Protein AF-A0A090S1M9-F1 (afdb_monomer)

Solvent-accessible surface area (backbone atoms only — not comparable to full-atom values): 18150 Å² total; per-residue (Å²): 132,83,81,77,81,57,47,79,40,60,77,94,54,48,46,87,37,41,44,34,34,53,51,52,80,69,54,55,66,43,54,73,57,46,65,45,34,59,88,58,43,72,69,42,52,51,51,52,50,51,51,49,61,51,28,76,74,36,91,81,43,48,40,35,48,49,59,55,20,60,75,46,78,56,75,49,42,72,67,56,51,52,53,39,48,54,54,40,40,76,72,49,50,36,47,83,41,57,45,35,37,72,60,73,65,34,82,89,33,36,38,34,36,72,46,58,62,73,58,50,42,70,74,61,35,79,82,39,45,67,46,71,69,53,56,49,49,51,54,48,51,51,51,51,49,52,49,49,51,53,50,51,54,48,52,31,54,76,68,52,68,74,58,71,80,80,79,74,60,74,90,53,45,70,83,74,52,81,88,46,37,77,62,46,54,62,61,44,38,39,59,73,97,54,85,44,37,67,46,76,33,83,35,69,58,97,86,38,51,28,38,34,38,26,34,24,96,60,39,31,39,27,60,74,33,49,65,56,52,55,43,52,53,51,52,46,52,53,52,50,63,73,43,44,67,59,32,60,76,69,72,46,76,85,69,100,71,78,94,80,58,70,68,56,50,30,54,75,69,72,45,71,93,42,71,71,51,52,50,55,49,49,57,38,49,52,17,47,53,42,24,31,45,31,48,36,42,75,68,50,80,44,71,46,101,90,39,74,82,39,68,57,75,40,61,28,78,93

Organism: NCBI:txid990268

Sequence (318 aa):
MSSEEKIQIRSPRDHKGGHLFEVTETSVDWIEQYQHFKGVTKSILELLNLISLRGFSSKDGYVSTTELIDATDGKLTRAAIQQRLRAAVNIGLFSQHGVKFEEGLAGKTMLHRFVNPNQLVSVLGATSLVTESVKQSEKQKKSKALAQTQVNKRLLNEHGLYTPPAMRDEADQFVVSPTNWAGIIDQALAPPRTRKSYQKSMVSISGTKAVIETRSSKNIMTVDDLMTLFALFTLTVQYHDHHHEEYHLDAKQVPNKTPLYITDILSLRGKKDSGPARDSIRDSIDRIEFTDFQLHELTGRWLSENMPEASKVIVSDF

InterPro domains:
  IPR021781 Replication initiator protein RctB, central region [PF11826] (155-312)
  IPR040567 RctB, helix turn helix domain [PF18622] (13-119)

Foldseek 3Di:
DDDQDAAEDEPPDDCVLAAKEQDDPVLVVVLVVCVFFPQCDPLLSVLSVLQHVVQVVDPPRMHGLVNSCVSVVNPQPSVNSVVSVVSCVVLVQWDWGHHDYPDDGSPPYIYTYGDRVVVSCVVVPPVRGDDVVNVVVVVVVVVVVVVVVVVVVVVCVVVVVVDDPDFDPPVQADDDDPVCCCQPVQQQADEPPDFDQWDWDWGADPNFIKIKIKGFPGGAHHPVLVLLVVLVVVQQVVQCVVCVVVCVVVVHDRDPDHDDDLVSSCVSVVHDDDPVSSVVSVVSVNNLQGMKMKMWGPPDQDDDVPDRDDIDIHIDGD

Secondary structure (DSSP, 8-state):
-----PEEEPTT--GGG-SEEE--HHHHHHHHHHTTBTT--HHHHHHHHHHHHHHTT-SSSEEEHHHHHHTTTTSS-HHHHHHHHHHHHHHTSEEEEEEEESSS--TT-EEEEEPPHHHHHHHH-GGGB--HHHHHHHHHHHHHHHHHHHHHHHHHHHTTTTSPPPPPPGGGS----GGGHHHHHHHHSBPTT---SEEEEEEEETTEEEEEEEEESS---BGGGHHHHHHHHHHHHHHHHHTHHHHHHTTPPPPS-----HHHHHHHTT----HHHHHHHHHHHHHHHTEEEEEEESS--EEETTEEEEPPEEEEE-

Nearest PDB structures (foldseek):
  5tbf-assembly1_A  TM=9.895E-01  e=1.985E-19  Vibrio cholerae
  5tbf-assembly1_B  TM=9.758E-01  e=8.081E-20  Vibrio cholerae
  5ubd-assembly2_B  TM=9.984E-01  e=3.319E-18  Vibrio cholerae
  5ube-assembly2_B  TM=9.958E-01  e=2.870E-17  Vibrio cholerae
  5ubf-assembly1_B  TM=9.656E-01  e=2.258E-17  Vibrio cholerae

Radius of gyration: 29.0 Å; Cα contacts (8 Å, |Δi|>4): 424; chains: 1; bounding box: 80×48×68 Å

pLDDT: mean 80.51, std 15.78, range [35.72, 96.44]

Mean predicted aligned error: 18.14 Å

Structure (mmCIF, N/CA/C/O backbone):
data_AF-A0A090S1M9-F1
#
_entry.id   AF-A0A090S1M9-F1
#
loop_
_atom_site.group_PDB
_atom_site.id
_atom_site.type_symbol
_atom_site.label_atom_id
_atom_site.label_alt_id
_atom_site.label_comp_id
_atom_site.label_asym_id
_atom_site.label_entity_id
_atom_site.label_seq_id
_atom_site.pdbx_PDB_ins_code
_atom_site.Cartn_x
_atom_site.Cartn_y
_atom_site.Cartn_z
_atom_site.occupancy
_atom_site.B_iso_or_equiv
_atom_site.auth_seq_id
_atom_site.auth_comp_id
_atom_site.auth_asym_id
_atom_site.auth_atom_id
_atom_site.pdbx_PDB_model_num
ATOM 1 N N . MET A 1 1 ? -26.106 23.871 19.680 1.00 35.72 1 MET A N 1
ATOM 2 C CA . MET A 1 1 ? -25.373 22.590 19.612 1.00 35.72 1 MET A CA 1
ATOM 3 C C . MET A 1 1 ? -25.324 22.048 21.028 1.00 35.72 1 MET A C 1
ATOM 5 O O . MET A 1 1 ? -24.731 22.710 21.869 1.00 35.72 1 MET A O 1
ATOM 9 N N . SER A 1 2 ? -26.066 20.980 21.332 1.00 37.03 2 SER A N 1
ATOM 10 C CA . SER A 1 2 ? -26.155 20.445 22.696 1.00 37.03 2 SER A CA 1
ATOM 11 C C . SER A 1 2 ? -24.790 19.933 23.138 1.00 37.03 2 SER A C 1
ATOM 13 O O . SER A 1 2 ? -24.146 19.178 22.414 1.00 37.03 2 SER A O 1
ATOM 15 N N . SER A 1 3 ? -24.343 20.365 24.311 1.00 46.00 3 SER A N 1
ATOM 16 C CA . SER A 1 3 ? -23.169 19.834 24.990 1.00 46.00 3 SER A CA 1
ATOM 17 C C . SER A 1 3 ? -23.395 18.352 25.292 1.00 46.00 3 SER A C 1
ATOM 19 O O . SER A 1 3 ? -24.069 18.031 26.268 1.00 46.00 3 SER A O 1
ATOM 21 N N . GLU A 1 4 ? -22.884 17.451 24.451 1.00 62.03 4 GLU A N 1
ATOM 22 C CA . GLU A 1 4 ? -22.821 16.030 24.798 1.00 62.03 4 GLU A CA 1
ATOM 23 C C . GLU A 1 4 ? -22.017 15.893 26.094 1.00 62.03 4 GLU A C 1
ATOM 25 O O . GLU A 1 4 ? -20.848 16.283 26.184 1.00 62.03 4 GLU A O 1
ATOM 30 N N . GLU A 1 5 ? -22.696 15.426 27.135 1.00 78.75 5 GLU A N 1
ATOM 31 C CA . GLU A 1 5 ? -22.161 15.320 28.481 1.00 78.75 5 GLU A CA 1
ATOM 32 C C . GLU A 1 5 ? -21.015 14.296 28.485 1.00 78.75 5 GLU A C 1
ATOM 34 O O . GLU A 1 5 ? -21.208 13.115 28.196 1.00 78.75 5 GLU A O 1
ATOM 39 N N . LYS A 1 6 ? -19.783 14.751 28.748 1.00 86.75 6 LYS A N 1
ATOM 40 C CA . LYS A 1 6 ? -18.610 13.866 28.754 1.00 86.75 6 LYS A CA 1
ATOM 41 C C . LYS A 1 6 ? -18.629 12.962 29.982 1.00 86.75 6 LYS A C 1
ATOM 43 O O . LYS A 1 6 ? -18.727 13.451 31.110 1.00 86.75 6 LYS A O 1
ATOM 48 N N . ILE A 1 7 ? -18.420 11.668 29.760 1.00 90.31 7 ILE A N 1
ATOM 49 C CA . ILE A 1 7 ? -18.397 10.649 30.815 1.00 90.31 7 ILE A CA 1
ATOM 50 C C . ILE A 1 7 ? -17.131 10.815 31.659 1.00 90.31 7 ILE A C 1
ATOM 52 O O . ILE A 1 7 ? -16.029 10.916 31.116 1.00 90.31 7 ILE A O 1
ATOM 56 N N . GLN A 1 8 ? -17.280 10.848 32.984 1.00 91.25 8 GLN A N 1
ATOM 57 C CA . GLN A 1 8 ? -16.148 10.939 33.904 1.00 91.25 8 GLN A CA 1
ATOM 58 C C . GLN A 1 8 ? -15.537 9.561 34.169 1.00 91.25 8 GLN A C 1
ATOM 60 O O . GLN A 1 8 ? -16.214 8.671 34.677 1.00 91.25 8 GLN A O 1
ATOM 65 N N . ILE A 1 9 ? -14.249 9.407 33.864 1.00 92.56 9 ILE A N 1
ATOM 66 C CA . ILE A 1 9 ? -13.458 8.205 34.142 1.00 92.56 9 ILE A CA 1
ATOM 67 C C . ILE A 1 9 ? -12.612 8.452 35.393 1.00 92.56 9 ILE A C 1
ATOM 69 O O . ILE A 1 9 ? -11.887 9.447 35.464 1.00 92.56 9 ILE A O 1
ATOM 73 N N . ARG A 1 10 ? -12.731 7.556 36.377 1.00 91.19 10 ARG A N 1
ATOM 74 C CA . ARG A 1 10 ? -12.046 7.658 37.673 1.00 91.19 10 ARG A CA 1
ATOM 75 C C . ARG A 1 10 ? -10.585 7.207 37.599 1.00 91.19 10 ARG A C 1
ATOM 77 O O . ARG A 1 10 ? -10.213 6.410 36.733 1.00 91.19 10 ARG A O 1
ATOM 84 N N . SER A 1 11 ? -9.780 7.693 38.539 1.00 85.88 11 SER A N 1
ATOM 85 C CA . SER A 1 11 ? -8.418 7.201 38.791 1.00 85.88 11 SER A CA 1
ATOM 86 C C . SER A 1 11 ? -8.426 5.680 39.077 1.00 85.88 11 SER A C 1
ATOM 88 O O . SER A 1 11 ? -9.392 5.196 39.678 1.00 85.88 11 SER A O 1
ATOM 90 N N . PRO A 1 12 ? -7.421 4.884 38.640 1.00 89.69 12 PRO A N 1
ATOM 91 C CA . PRO A 1 12 ? -6.094 5.262 38.127 1.00 89.69 12 PRO A CA 1
ATOM 92 C C . PRO A 1 12 ? -5.996 5.421 36.600 1.00 89.69 12 PRO A C 1
ATOM 94 O O . PRO A 1 12 ? -4.891 5.445 36.060 1.00 89.69 12 PRO A O 1
ATOM 97 N N . ARG A 1 13 ? -7.116 5.480 35.867 1.00 90.94 13 ARG A N 1
ATOM 98 C CA . ARG A 1 13 ? -7.068 5.582 34.402 1.00 90.94 13 ARG A CA 1
ATOM 99 C C . ARG A 1 13 ? -6.697 6.985 33.944 1.00 90.94 13 ARG A C 1
ATOM 101 O O . ARG A 1 13 ? -7.213 7.974 34.456 1.00 90.94 13 ARG A O 1
ATOM 108 N N . ASP A 1 14 ? -5.873 7.047 32.904 1.00 90.44 14 ASP A N 1
ATOM 109 C CA . ASP A 1 14 ? -5.471 8.284 32.248 1.00 90.44 14 ASP A CA 1
ATOM 110 C C . ASP A 1 14 ? -5.558 8.173 30.714 1.00 90.44 14 ASP A C 1
ATOM 112 O O . ASP A 1 14 ? -5.810 7.112 30.133 1.00 90.44 14 ASP A O 1
ATOM 116 N N . HIS A 1 15 ? -5.318 9.291 30.028 1.00 89.12 15 HIS A N 1
ATOM 117 C CA . HIS A 1 15 ? -5.314 9.338 28.565 1.00 89.12 15 HIS A CA 1
ATOM 118 C C . HIS A 1 15 ? -4.164 8.546 27.922 1.00 89.12 15 HIS A C 1
ATOM 120 O O . HIS A 1 15 ? -4.230 8.251 26.725 1.00 89.12 15 HIS A O 1
ATOM 126 N N . LYS A 1 16 ? -3.104 8.197 28.666 1.00 89.69 16 LYS A N 1
ATOM 127 C CA . LYS A 1 16 ? -1.980 7.409 28.135 1.00 89.69 16 LYS A CA 1
ATOM 128 C C . LYS A 1 16 ? -2.392 5.956 27.897 1.00 89.69 16 LYS A C 1
ATOM 130 O O . LYS A 1 16 ? -1.854 5.311 26.993 1.00 89.69 16 LYS A O 1
ATOM 135 N N . GLY A 1 17 ? -3.411 5.471 28.611 1.00 88.81 17 GLY A N 1
ATOM 136 C CA . GLY A 1 17 ? -4.089 4.200 28.328 1.00 88.81 17 GLY A CA 1
ATOM 137 C C . GLY A 1 17 ? -4.690 4.106 26.913 1.00 88.81 17 GLY A C 1
ATOM 138 O O . GLY A 1 17 ? -4.858 3.012 26.366 1.00 88.81 17 GLY A O 1
ATOM 139 N N . GLY A 1 18 ? -4.949 5.242 26.257 1.00 92.62 18 GLY A N 1
ATOM 140 C CA . GLY A 1 18 ? -5.624 5.305 24.961 1.00 92.62 18 GLY A CA 1
ATOM 141 C C . GLY A 1 18 ? -7.130 5.060 25.073 1.00 92.62 18 GLY A C 1
ATOM 142 O O . GLY A 1 18 ? -7.718 5.281 26.124 1.00 92.62 18 GLY A O 1
ATOM 143 N N . HIS A 1 19 ? -7.761 4.612 23.981 1.00 95.69 19 HIS A N 1
ATOM 144 C CA . HIS A 1 19 ? -9.204 4.344 23.951 1.00 95.69 19 HIS A CA 1
ATOM 145 C C . HIS A 1 19 ? -9.615 3.312 25.002 1.00 95.69 19 HIS A C 1
ATOM 147 O O . HIS A 1 19 ? -8.862 2.368 25.267 1.00 95.69 19 HIS A O 1
ATOM 153 N N . LEU A 1 20 ? -10.811 3.511 25.556 1.00 95.94 20 LEU A N 1
ATOM 154 C CA . LEU A 1 20 ? -11.419 2.662 26.574 1.00 95.94 20 LEU A CA 1
ATOM 155 C C . LEU A 1 20 ? -12.578 1.869 25.974 1.00 95.94 20 LEU A C 1
ATOM 157 O O . LEU A 1 20 ? -13.325 2.386 25.144 1.00 95.94 20 LEU A O 1
ATOM 161 N N . PHE A 1 21 ? -12.748 0.643 26.442 1.00 96.00 21 PHE A N 1
ATOM 162 C CA . PHE A 1 21 ? -13.833 -0.260 26.089 1.00 96.00 21 PHE A CA 1
ATOM 163 C C . PHE A 1 21 ? -14.607 -0.603 27.352 1.00 96.00 21 PHE A C 1
ATOM 165 O O . PHE A 1 21 ? -14.003 -1.049 28.324 1.00 96.00 21 PHE A O 1
ATOM 172 N N . GLU A 1 22 ? -15.915 -0.376 27.348 1.00 93.75 22 GLU A N 1
ATOM 173 C CA . GLU A 1 22 ? -16.794 -0.814 28.432 1.00 93.75 22 GLU A CA 1
ATOM 174 C C . GLU A 1 22 ? -17.168 -2.275 28.204 1.00 93.75 22 GLU A C 1
ATOM 176 O O . GLU A 1 22 ? -17.688 -2.623 27.140 1.00 93.75 22 GLU A O 1
ATOM 181 N N . VAL A 1 23 ? -16.879 -3.124 29.188 1.00 87.56 23 VAL A N 1
ATOM 182 C CA . VAL A 1 23 ? -17.158 -4.558 29.117 1.00 87.56 23 VAL A CA 1
ATOM 183 C C . VAL A 1 23 ? -18.258 -4.890 30.115 1.00 87.56 23 VAL A C 1
ATOM 185 O O . VAL A 1 23 ? -18.120 -4.669 31.315 1.00 87.56 23 VAL A O 1
ATOM 188 N N . THR A 1 24 ? -19.348 -5.453 29.604 1.00 82.25 24 THR A N 1
ATOM 189 C CA . THR A 1 24 ? -20.412 -6.065 30.404 1.00 82.25 24 THR A CA 1
ATOM 190 C C . THR A 1 24 ? -20.427 -7.566 30.151 1.00 82.25 24 THR A C 1
ATOM 192 O O . THR A 1 24 ? -20.020 -8.010 29.078 1.00 82.25 24 THR A O 1
ATOM 195 N N . GLU A 1 25 ? -20.950 -8.358 31.088 1.00 77.44 25 GLU A N 1
ATOM 196 C CA . GLU A 1 25 ? -21.111 -9.810 30.889 1.00 77.44 25 GLU A CA 1
ATOM 197 C C . GLU A 1 25 ? -21.916 -10.121 29.616 1.00 77.44 25 GLU A C 1
ATOM 199 O O . GLU A 1 25 ? -21.527 -10.963 28.812 1.00 77.44 25 GLU A O 1
ATOM 204 N N . THR A 1 26 ? -22.958 -9.331 29.348 1.00 80.12 26 THR A N 1
ATOM 205 C CA . THR A 1 26 ? -23.788 -9.437 28.137 1.00 80.12 26 THR A CA 1
ATOM 206 C C . THR A 1 26 ? -23.046 -9.143 26.834 1.00 80.12 26 THR A C 1
ATOM 208 O O . THR A 1 26 ? -23.472 -9.593 25.773 1.00 80.12 26 THR A O 1
ATOM 211 N N . SER A 1 27 ? -21.942 -8.391 26.886 1.00 78.25 27 SER A N 1
ATOM 212 C CA . SER A 1 27 ? -21.154 -8.072 25.694 1.00 78.25 27 SER A CA 1
ATOM 213 C C . SER A 1 27 ? -20.469 -9.314 25.122 1.00 78.25 27 SER A C 1
ATOM 215 O O . SER A 1 27 ? -20.209 -9.356 23.923 1.00 78.25 27 SER A O 1
ATOM 217 N N . VAL A 1 28 ? -20.200 -10.330 25.952 1.00 78.88 28 VAL A N 1
ATOM 218 C CA . VAL A 1 28 ? -19.561 -11.584 25.527 1.00 78.88 28 VAL A CA 1
ATOM 219 C C . VAL A 1 28 ? -20.492 -12.371 24.605 1.00 78.88 28 VAL A C 1
ATOM 221 O O . VAL A 1 28 ? -20.090 -12.731 23.499 1.00 78.88 28 VAL A O 1
ATOM 224 N N . ASP A 1 29 ? -21.759 -12.520 24.996 1.00 84.56 29 ASP A N 1
ATOM 225 C CA . ASP A 1 29 ? -22.780 -13.230 24.210 1.00 84.56 29 ASP A CA 1
ATOM 226 C C . ASP A 1 29 ? -23.060 -12.547 22.863 1.00 84.56 29 ASP A C 1
ATOM 228 O O . ASP A 1 29 ? -23.418 -13.184 21.868 1.00 84.56 29 ASP A O 1
ATOM 232 N N . TRP A 1 30 ? -22.893 -11.223 22.798 1.00 90.56 30 TRP A N 1
ATOM 233 C CA . TRP A 1 30 ? -23.108 -10.463 21.569 1.00 90.56 30 TRP A CA 1
ATOM 234 C C . TRP A 1 30 ? -22.024 -10.702 20.520 1.00 90.56 30 TRP A C 1
ATOM 236 O O . TRP A 1 30 ? -22.308 -10.564 19.329 1.00 90.56 30 TRP A O 1
ATOM 246 N N . ILE A 1 31 ? -20.809 -11.100 20.913 1.00 89.25 31 ILE A N 1
ATOM 247 C CA . ILE A 1 31 ? -19.713 -11.340 19.960 1.00 89.25 31 ILE A CA 1
ATOM 248 C C . ILE A 1 31 ? -20.046 -12.492 19.017 1.00 89.25 31 ILE A C 1
ATOM 250 O O . ILE A 1 31 ? -19.831 -12.373 17.807 1.00 89.25 31 ILE A O 1
ATOM 254 N N . GLU A 1 32 ? -20.637 -13.566 19.543 1.00 86.62 32 GLU A N 1
ATOM 255 C CA . GLU A 1 32 ? -21.103 -14.684 18.722 1.00 86.62 32 GLU A CA 1
ATOM 256 C C . GLU A 1 32 ? -22.204 -14.257 17.751 1.00 86.62 32 GLU A C 1
ATOM 258 O O . GLU A 1 32 ? -22.275 -14.756 16.633 1.00 86.62 32 GLU A O 1
ATOM 263 N N . GLN A 1 33 ? -23.040 -13.290 18.127 1.00 88.50 33 GLN A N 1
ATOM 264 C CA . GLN A 1 33 ? -24.075 -12.769 17.237 1.00 88.50 33 GLN A CA 1
ATOM 265 C C . GLN A 1 33 ? -23.485 -11.838 16.171 1.00 88.50 33 GLN A C 1
ATOM 267 O O . GLN A 1 33 ? -23.947 -11.834 15.026 1.00 88.50 33 GLN A O 1
ATOM 272 N N . TYR A 1 34 ? -22.427 -11.085 16.498 1.00 90.81 34 TYR A N 1
ATOM 273 C CA . TYR A 1 34 ? -21.848 -10.127 15.563 1.00 90.81 34 TYR A CA 1
ATOM 274 C C . TYR A 1 34 ? -21.260 -10.767 14.305 1.00 90.81 34 TYR A C 1
ATOM 276 O O . TYR A 1 34 ? -21.263 -10.142 13.245 1.00 90.81 34 TYR A O 1
ATOM 284 N N . GLN A 1 35 ? -20.804 -12.020 14.381 1.00 88.12 35 GLN A N 1
ATOM 285 C CA . GLN A 1 35 ? -20.259 -12.743 13.225 1.00 88.12 35 GLN A CA 1
ATOM 286 C C . GLN A 1 35 ? -21.262 -12.882 12.063 1.00 88.12 35 GLN A C 1
ATOM 288 O O . GLN A 1 35 ? -20.871 -13.172 10.931 1.00 88.12 35 GLN A O 1
ATOM 293 N N . HIS A 1 36 ? -22.556 -12.686 12.332 1.00 87.00 36 HIS A N 1
ATOM 294 C CA . HIS A 1 36 ? -23.614 -12.747 11.332 1.00 87.00 36 HIS A CA 1
ATOM 295 C C . HIS A 1 36 ? -23.829 -11.429 10.583 1.00 87.00 36 HIS A C 1
ATOM 297 O O . HIS A 1 36 ? -24.562 -11.435 9.595 1.00 87.00 36 HIS A O 1
ATOM 303 N N . PHE A 1 37 ? -23.202 -10.317 10.979 1.00 85.69 37 PHE A N 1
ATOM 304 C CA . PHE A 1 37 ? -23.305 -9.053 10.243 1.00 85.69 37 PHE A CA 1
ATOM 305 C C . PHE A 1 37 ? -22.254 -8.939 9.139 1.00 85.69 37 PHE A C 1
ATOM 307 O O . PHE A 1 37 ? -21.102 -9.362 9.263 1.00 85.69 37 PHE A O 1
ATOM 314 N N . LYS A 1 38 ? -22.654 -8.325 8.026 1.00 83.56 38 LYS A N 1
ATOM 315 C CA . LYS A 1 38 ? -21.773 -8.023 6.898 1.00 83.56 38 LYS A CA 1
ATOM 316 C C . LYS A 1 38 ? -20.636 -7.105 7.337 1.00 83.56 38 LYS A C 1
ATOM 318 O O . LYS A 1 38 ? -20.842 -6.133 8.055 1.00 83.56 38 LYS A O 1
ATOM 323 N N . GLY A 1 39 ? -19.436 -7.393 6.841 1.00 84.25 39 GLY A N 1
ATOM 324 C CA . GLY A 1 39 ? -18.236 -6.605 7.131 1.00 84.25 39 GLY A CA 1
ATOM 325 C C . GLY A 1 39 ? -17.508 -7.007 8.414 1.00 84.25 39 GLY A C 1
ATOM 326 O O . GLY A 1 39 ? -16.373 -6.577 8.603 1.00 84.25 39 GLY A O 1
ATOM 327 N N . VAL A 1 40 ? -18.091 -7.867 9.258 1.00 90.75 40 VAL A N 1
ATOM 328 C CA . VAL A 1 40 ? -17.406 -8.398 10.443 1.00 90.75 40 VAL A CA 1
ATOM 329 C C . VAL A 1 40 ? -16.383 -9.448 10.010 1.00 90.75 40 VAL A C 1
ATOM 331 O O . VAL A 1 40 ? -16.717 -10.564 9.617 1.00 90.75 40 VAL A O 1
ATOM 334 N N . THR A 1 41 ? -15.108 -9.067 10.033 1.00 91.62 41 THR A N 1
ATOM 335 C CA . THR A 1 41 ? -13.983 -9.928 9.650 1.00 91.62 41 THR A CA 1
ATOM 336 C C . THR A 1 41 ? -13.428 -10.700 10.849 1.00 91.62 41 THR A C 1
ATOM 338 O O . THR A 1 41 ? -13.635 -10.327 12.004 1.00 91.62 41 THR A O 1
ATOM 341 N N . LYS A 1 42 ? -12.620 -11.738 10.582 1.00 91.56 42 LYS A N 1
ATOM 342 C CA . LYS A 1 42 ? -11.882 -12.472 11.628 1.00 91.56 42 LYS A CA 1
ATOM 343 C C . LYS A 1 42 ? -11.023 -11.553 12.505 1.00 91.56 42 LYS A C 1
ATOM 345 O O . LYS A 1 42 ? -11.013 -11.709 13.716 1.00 91.56 42 LYS A O 1
ATOM 350 N N . SER A 1 43 ? -10.365 -10.556 11.910 1.00 92.88 43 SER A N 1
ATOM 351 C CA . SER A 1 43 ? -9.525 -9.608 12.651 1.00 92.88 43 SER A CA 1
ATOM 352 C C . SER A 1 43 ? -10.321 -8.689 13.584 1.00 92.88 43 SER A C 1
ATOM 354 O O . SER A 1 43 ? -9.796 -8.279 14.621 1.00 92.88 43 SER A O 1
ATOM 356 N N . ILE A 1 44 ? -11.576 -8.371 13.242 1.00 94.12 44 ILE A N 1
ATOM 357 C CA . ILE A 1 44 ? -12.491 -7.654 14.137 1.00 94.12 44 ILE A CA 1
ATOM 358 C C . ILE A 1 44 ? -12.896 -8.577 15.286 1.00 94.12 44 ILE A C 1
ATOM 360 O O . ILE A 1 44 ? -12.757 -8.176 16.435 1.00 94.12 44 ILE A O 1
ATOM 364 N N . LEU A 1 45 ? -13.305 -9.817 14.999 1.00 93.50 45 LEU A N 1
ATOM 365 C CA . LEU A 1 45 ? -13.674 -10.798 16.030 1.00 93.50 45 LEU A CA 1
ATOM 366 C C . LEU A 1 45 ? -12.531 -11.067 17.018 1.00 93.50 45 LEU A C 1
ATOM 368 O O . LEU A 1 45 ? -12.769 -11.108 18.218 1.00 93.50 45 LEU A O 1
ATOM 372 N N . GLU A 1 46 ? -11.288 -11.167 16.542 1.00 93.88 46 GLU A N 1
ATOM 373 C CA . GLU A 1 46 ? -10.101 -11.256 17.404 1.00 93.88 46 GLU A CA 1
ATOM 374 C C . GLU A 1 46 ? -9.995 -10.076 18.378 1.00 93.88 46 GLU A C 1
ATOM 376 O O . GLU A 1 46 ? -9.719 -10.285 19.555 1.00 93.88 46 GLU A O 1
ATOM 381 N N . LEU A 1 47 ? -10.231 -8.841 17.909 1.00 95.25 47 LEU A N 1
ATOM 382 C CA . LEU A 1 47 ? -10.215 -7.660 18.777 1.00 95.25 47 LEU A CA 1
ATOM 383 C C . LEU A 1 47 ? -11.330 -7.737 19.828 1.00 95.25 47 LEU A C 1
ATOM 385 O O . LEU A 1 47 ? -11.070 -7.459 20.995 1.00 95.25 47 LEU A O 1
ATOM 389 N N . LEU A 1 48 ? -12.549 -8.116 19.433 1.00 94.56 48 LEU A N 1
ATOM 390 C CA . LEU A 1 48 ? -13.678 -8.216 20.364 1.00 94.56 48 LEU A CA 1
ATOM 391 C C . LEU A 1 48 ? -13.434 -9.295 21.426 1.00 94.56 48 LEU A C 1
ATOM 393 O O . LEU A 1 48 ? -13.625 -9.040 22.611 1.00 94.56 48 LEU A O 1
ATOM 397 N N . ASN A 1 49 ? -12.941 -10.464 21.013 1.00 93.19 49 ASN A N 1
ATOM 398 C CA . ASN A 1 49 ? -12.584 -11.551 21.922 1.00 93.19 49 ASN A CA 1
ATOM 399 C C . ASN A 1 49 ? -11.475 -11.139 22.890 1.00 93.19 49 ASN A C 1
ATOM 401 O O . ASN A 1 49 ? -11.550 -11.465 24.070 1.00 93.19 49 ASN A O 1
ATOM 405 N N . LEU A 1 50 ? -10.471 -10.394 22.419 1.00 94.25 50 LEU A N 1
ATOM 406 C CA . LEU A 1 50 ? -9.398 -9.887 23.271 1.00 94.25 50 LEU A CA 1
ATOM 407 C C . LEU A 1 50 ? -9.923 -8.882 24.308 1.00 94.25 50 LEU A C 1
ATOM 409 O O . LEU A 1 50 ? -9.534 -8.951 25.473 1.00 94.25 50 LEU A O 1
ATOM 413 N N . ILE A 1 51 ? -10.833 -7.987 23.904 1.00 94.44 51 ILE A N 1
ATOM 414 C CA . ILE A 1 51 ? -11.510 -7.048 24.812 1.00 94.44 51 ILE A CA 1
ATOM 415 C C . ILE A 1 51 ? -12.300 -7.811 25.877 1.00 94.44 51 ILE A C 1
ATOM 417 O O . ILE A 1 51 ? -12.134 -7.522 27.059 1.00 94.44 51 ILE A O 1
ATOM 421 N N . SER A 1 52 ? -13.101 -8.804 25.489 1.00 91.56 52 SER A N 1
ATOM 422 C CA . SER A 1 52 ? -13.889 -9.605 26.433 1.00 91.56 52 SER A CA 1
ATOM 423 C C . SER A 1 52 ? -13.018 -10.430 27.373 1.00 91.56 52 SER A C 1
ATOM 425 O O . SER A 1 52 ? -13.227 -10.399 28.584 1.00 91.56 52 SER A O 1
ATOM 427 N N . LEU A 1 53 ? -11.992 -11.104 26.844 1.00 91.38 53 LEU A N 1
ATOM 428 C CA . LEU A 1 53 ? -11.055 -11.891 27.642 1.00 91.38 53 LEU A CA 1
ATOM 429 C C . LEU A 1 53 ? -10.357 -11.018 28.688 1.00 91.38 53 LEU A C 1
ATOM 431 O O . LEU A 1 53 ? -10.283 -11.385 29.860 1.00 91.38 53 LEU A O 1
ATOM 435 N N . ARG A 1 54 ? -9.879 -9.836 28.280 1.00 92.38 54 ARG A N 1
ATOM 436 C CA . ARG A 1 54 ? -9.251 -8.891 29.206 1.00 92.38 54 ARG A CA 1
ATOM 437 C C . ARG A 1 54 ? -10.266 -8.282 30.174 1.00 92.38 54 ARG A C 1
ATOM 439 O O . ARG A 1 54 ? -9.924 -8.041 31.332 1.00 92.38 54 ARG A O 1
ATOM 446 N N . GLY A 1 55 ? -11.505 -8.100 29.730 1.00 90.44 55 GLY A N 1
ATOM 447 C CA . GLY A 1 55 ? -12.625 -7.599 30.516 1.00 90.44 55 GLY A CA 1
ATOM 448 C C . GLY A 1 55 ? -12.925 -8.433 31.759 1.00 90.44 55 GLY A C 1
ATOM 449 O O . GLY A 1 55 ? -13.155 -7.852 32.813 1.00 90.44 55 GLY A O 1
ATOM 450 N N . PHE A 1 56 ? -12.793 -9.764 31.693 1.00 87.31 56 PHE A N 1
ATOM 451 C CA . PHE A 1 56 ? -12.938 -10.636 32.872 1.00 87.31 56 PHE A CA 1
ATOM 452 C C . PHE A 1 56 ? -11.930 -10.340 33.991 1.00 87.31 56 PHE A C 1
ATOM 454 O O . PHE A 1 56 ? -12.196 -10.617 35.156 1.00 87.31 56 PHE A O 1
ATOM 461 N N . SER A 1 57 ? -10.769 -9.776 33.648 1.00 87.62 57 SER A N 1
ATOM 462 C CA . SER A 1 57 ? -9.746 -9.364 34.618 1.00 87.62 57 SER A CA 1
ATOM 463 C C . SER A 1 57 ? -9.841 -7.888 35.025 1.00 87.62 57 SER A C 1
ATOM 465 O O . SER A 1 57 ? -9.034 -7.421 35.833 1.00 87.62 57 SER A O 1
ATOM 467 N N . SER A 1 58 ? -10.798 -7.143 34.464 1.00 90.56 58 SER A N 1
ATOM 468 C CA . SER A 1 58 ? -10.991 -5.727 34.767 1.00 90.56 58 SER A CA 1
ATOM 469 C C . SER A 1 58 ? -11.633 -5.539 36.140 1.00 90.56 58 SER A C 1
ATOM 471 O O . SER A 1 58 ? -12.567 -6.244 36.512 1.00 90.56 58 SER A O 1
ATOM 473 N N . LYS A 1 59 ? -11.143 -4.555 36.900 1.00 88.12 59 LYS A N 1
ATOM 474 C CA . LYS A 1 59 ? -11.665 -4.221 38.236 1.00 88.12 59 LYS A CA 1
ATOM 475 C C . LYS A 1 59 ? -12.714 -3.112 38.219 1.00 88.12 59 LYS A C 1
ATOM 477 O O . LYS A 1 59 ? -13.414 -2.924 39.205 1.00 88.12 59 LYS A O 1
ATOM 482 N N . ASP A 1 60 ? -12.787 -2.355 37.131 1.00 89.56 60 ASP A N 1
ATOM 483 C CA . ASP A 1 60 ? -13.602 -1.144 37.008 1.00 89.56 60 ASP A CA 1
ATOM 484 C C . ASP A 1 60 ? -14.543 -1.177 35.794 1.00 89.56 60 ASP A C 1
ATOM 486 O O . ASP A 1 60 ? -15.158 -0.165 35.462 1.00 89.56 60 ASP A O 1
ATOM 490 N N . GLY A 1 61 ? -14.659 -2.336 35.137 1.00 89.75 61 GLY A N 1
ATOM 491 C CA . GLY A 1 61 ? -15.532 -2.544 33.981 1.00 89.75 61 GLY A CA 1
ATOM 492 C C . GLY A 1 61 ? -14.986 -1.981 32.667 1.00 89.75 61 GLY A C 1
ATOM 493 O O . GLY A 1 61 ? -15.671 -2.048 31.646 1.00 89.75 61 GLY A O 1
ATOM 494 N N . TYR A 1 62 ? -13.758 -1.452 32.660 1.00 94.00 62 TYR A N 1
ATOM 495 C CA . TYR A 1 62 ? -13.126 -0.919 31.458 1.00 94.00 62 TYR A CA 1
ATOM 496 C C . TYR A 1 62 ? -11.897 -1.724 31.036 1.00 94.00 62 TYR A C 1
ATOM 498 O O . TYR A 1 62 ? -11.200 -2.331 31.848 1.00 94.00 62 TYR A O 1
ATOM 506 N N . VAL A 1 63 ? -11.590 -1.681 29.746 1.00 95.62 63 VAL A N 1
ATOM 507 C CA . VAL A 1 63 ? -10.332 -2.174 29.180 1.00 95.62 63 VAL A CA 1
ATOM 508 C C . VAL A 1 63 ? -9.734 -1.072 28.321 1.00 95.62 63 VAL A C 1
ATOM 510 O O . VAL A 1 63 ? -10.424 -0.473 27.501 1.00 95.62 63 VAL A O 1
ATOM 513 N N . SER A 1 64 ? -8.455 -0.771 28.506 1.00 95.38 64 SER A N 1
ATOM 514 C CA . SER A 1 64 ? -7.742 0.235 27.720 1.00 95.38 64 SER A CA 1
ATOM 515 C C . SER A 1 64 ? -6.987 -0.379 26.545 1.00 95.38 64 SER A C 1
ATOM 517 O O . SER A 1 64 ? -6.644 -1.559 26.536 1.00 95.38 64 SER A O 1
ATOM 519 N N . THR A 1 65 ? -6.673 0.446 25.547 1.00 95.31 65 THR A N 1
ATOM 520 C CA . THR A 1 65 ? -5.863 0.020 24.397 1.00 95.31 65 THR A CA 1
ATOM 521 C C . THR A 1 65 ? -4.494 -0.500 24.833 1.00 95.31 65 THR A C 1
ATOM 523 O O . THR A 1 65 ? -4.010 -1.464 24.255 1.00 95.31 65 THR A O 1
ATOM 526 N N . THR A 1 66 ? -3.872 0.118 25.841 1.00 95.00 66 THR A N 1
ATOM 527 C CA . THR A 1 66 ? -2.583 -0.345 26.378 1.00 95.00 66 THR A CA 1
ATOM 528 C C . THR A 1 66 ? -2.696 -1.753 26.968 1.00 95.00 66 THR A C 1
ATOM 530 O O . THR A 1 66 ? -1.901 -2.611 26.611 1.00 95.00 66 THR A O 1
ATOM 533 N N . GLU A 1 67 ? -3.748 -2.042 27.739 1.00 94.94 67 GLU A N 1
ATOM 534 C CA . GLU A 1 67 ? -3.967 -3.386 28.301 1.00 94.94 67 GLU A CA 1
ATOM 535 C C . GLU A 1 67 ? -4.166 -4.466 27.226 1.00 94.94 67 GLU A C 1
ATOM 537 O O . GLU A 1 67 ? -3.794 -5.617 27.435 1.00 94.94 67 GLU A O 1
ATOM 542 N N . LEU A 1 68 ? -4.734 -4.111 26.068 1.00 95.56 68 LEU A N 1
ATOM 543 C CA . LEU A 1 68 ? -4.851 -5.028 24.928 1.00 95.56 68 LEU A CA 1
ATOM 544 C C . LEU A 1 68 ? -3.495 -5.306 24.265 1.00 95.56 68 LEU A C 1
ATOM 546 O O . LEU A 1 68 ? -3.255 -6.422 23.813 1.00 95.56 68 LEU A O 1
ATOM 550 N N . ILE A 1 69 ? -2.616 -4.303 24.191 1.00 94.88 69 ILE A N 1
ATOM 551 C CA . ILE A 1 69 ? -1.254 -4.474 23.664 1.00 94.88 69 ILE A CA 1
ATOM 552 C C . ILE A 1 69 ? -0.485 -5.425 24.582 1.00 94.88 69 ILE A C 1
ATOM 554 O O . ILE A 1 69 ? 0.080 -6.410 24.101 1.00 94.88 69 ILE A O 1
ATOM 558 N N . ASP A 1 70 ? -0.543 -5.172 25.890 1.00 93.25 70 ASP A N 1
ATOM 559 C CA . ASP A 1 70 ? 0.132 -5.972 26.913 1.00 93.25 70 ASP A CA 1
ATOM 560 C C . ASP A 1 70 ? -0.372 -7.422 26.909 1.00 93.25 70 ASP A C 1
ATOM 562 O O . ASP A 1 70 ? 0.424 -8.353 26.946 1.00 93.25 70 ASP A O 1
ATOM 566 N N . ALA A 1 71 ? -1.684 -7.635 26.751 1.00 92.25 71 ALA A N 1
ATOM 567 C CA . ALA A 1 71 ? -2.284 -8.970 26.666 1.00 92.25 71 ALA A CA 1
ATOM 568 C C . ALA A 1 71 ? -1.857 -9.786 25.430 1.00 92.25 71 ALA A C 1
ATOM 570 O O . ALA A 1 71 ? -2.147 -10.978 25.352 1.00 92.25 71 ALA A O 1
ATOM 571 N N . THR A 1 72 ? -1.203 -9.158 24.450 1.00 91.62 72 THR A N 1
ATOM 572 C CA . THR A 1 72 ? -0.690 -9.827 23.242 1.00 91.62 72 THR A CA 1
ATOM 573 C C . THR A 1 72 ? 0.834 -9.855 23.182 1.00 91.62 72 THR A C 1
ATOM 575 O O . THR A 1 72 ? 1.386 -10.129 22.115 1.00 91.62 72 THR A O 1
ATOM 578 N N . ASP A 1 73 ? 1.515 -9.532 24.287 1.00 88.38 73 ASP A N 1
ATOM 579 C CA . ASP A 1 73 ? 2.973 -9.376 24.354 1.00 88.38 73 ASP A CA 1
ATOM 580 C C . ASP A 1 73 ? 3.508 -8.430 23.261 1.00 88.38 73 ASP A C 1
ATOM 582 O O . ASP A 1 73 ? 4.543 -8.667 22.640 1.00 88.38 73 ASP A O 1
ATOM 586 N N . GLY A 1 74 ? 2.749 -7.374 22.943 1.00 85.88 74 GLY A N 1
ATOM 587 C CA . GLY A 1 74 ? 3.110 -6.396 21.915 1.00 85.88 74 GLY A CA 1
ATOM 588 C C . GLY A 1 74 ? 2.928 -6.855 20.462 1.00 85.88 74 GLY A C 1
ATOM 589 O O . GLY A 1 74 ? 3.156 -6.052 19.554 1.00 85.88 74 GLY A O 1
ATOM 590 N N . LYS A 1 75 ? 2.468 -8.090 20.204 1.00 88.94 75 LYS A N 1
ATOM 591 C CA . LYS A 1 75 ? 2.194 -8.577 18.836 1.00 88.94 75 LYS A CA 1
ATOM 592 C C . LYS A 1 75 ? 1.132 -7.734 18.133 1.00 88.94 75 LYS A C 1
ATOM 594 O O . LYS A 1 75 ? 1.226 -7.496 16.928 1.00 88.94 75 LYS A O 1
ATOM 599 N N . LEU A 1 76 ? 0.121 -7.269 18.872 1.00 91.00 76 LEU A N 1
ATOM 600 C CA . LEU A 1 76 ? -0.891 -6.366 18.343 1.00 91.00 76 LEU A CA 1
ATOM 601 C C . LEU A 1 76 ? -0.531 -4.914 18.673 1.00 91.00 76 LEU A C 1
ATOM 603 O O . LEU A 1 76 ? -0.666 -4.453 19.803 1.00 91.00 76 LEU A O 1
ATOM 607 N N . THR A 1 77 ? -0.087 -4.166 17.661 1.00 93.50 77 THR A N 1
ATOM 608 C CA . THR A 1 77 ? 0.324 -2.767 17.842 1.00 93.50 77 THR A CA 1
ATOM 609 C C . THR A 1 77 ? -0.871 -1.834 18.062 1.00 93.50 77 THR A C 1
ATOM 611 O O . THR A 1 77 ? -1.989 -2.085 17.601 1.00 93.50 77 THR A O 1
ATOM 614 N N . ARG A 1 78 ? -0.629 -0.672 18.690 1.00 92.31 78 ARG A N 1
ATOM 615 C CA . ARG A 1 78 ? -1.648 0.381 18.878 1.00 92.31 78 ARG A CA 1
ATOM 616 C C . ARG A 1 78 ? -2.330 0.781 17.563 1.00 92.31 78 ARG A C 1
ATOM 618 O O . ARG A 1 78 ? -3.546 0.964 17.531 1.00 92.31 78 ARG A O 1
ATOM 625 N N . ALA A 1 79 ? -1.558 0.887 16.480 1.00 92.00 79 ALA A N 1
ATOM 626 C CA . ALA A 1 79 ? -2.072 1.219 15.153 1.00 92.00 79 ALA A CA 1
ATOM 627 C C . ALA A 1 79 ? -2.999 0.121 14.602 1.00 92.00 79 ALA A C 1
ATOM 629 O O . ALA A 1 79 ? -4.063 0.435 14.064 1.00 92.00 79 ALA A O 1
ATOM 630 N N . ALA A 1 80 ? -2.643 -1.155 14.793 1.00 93.00 80 ALA A N 1
ATOM 631 C CA . ALA A 1 80 ? -3.477 -2.283 14.388 1.00 93.00 80 ALA A CA 1
ATOM 632 C C . ALA A 1 80 ? -4.807 -2.316 15.161 1.00 93.00 80 ALA A C 1
ATOM 634 O O . ALA A 1 80 ? -5.864 -2.499 14.550 1.00 93.00 80 ALA A O 1
ATOM 635 N N . ILE A 1 81 ? -4.785 -2.055 16.476 1.00 95.19 81 ILE A N 1
ATOM 636 C CA . ILE A 1 81 ? -6.006 -1.940 17.292 1.00 95.19 81 ILE A CA 1
ATOM 637 C C . ILE A 1 81 ? -6.881 -0.794 16.781 1.00 95.19 81 ILE A C 1
ATOM 639 O O . ILE A 1 81 ? -8.066 -0.994 16.531 1.00 95.19 81 ILE A O 1
ATOM 643 N N . GLN A 1 82 ? -6.311 0.392 16.550 1.00 94.19 82 GLN A N 1
ATOM 644 C CA . GLN A 1 82 ? -7.058 1.545 16.036 1.00 94.19 82 GLN A CA 1
ATOM 645 C C . GLN A 1 82 ? -7.633 1.309 14.631 1.00 94.19 82 GLN A C 1
ATOM 647 O O . GLN A 1 82 ? -8.717 1.800 14.314 1.00 94.19 82 GLN A O 1
ATOM 652 N N . GLN A 1 83 ? -6.936 0.572 13.764 1.00 93.75 83 GLN A N 1
ATOM 653 C CA . GLN A 1 83 ? -7.455 0.198 12.448 1.00 93.75 83 GLN A CA 1
ATOM 654 C C . GLN A 1 83 ? -8.671 -0.730 12.570 1.00 93.75 83 GLN A C 1
ATOM 656 O O . GLN A 1 83 ? -9.705 -0.454 11.962 1.00 93.75 83 GLN A O 1
ATOM 661 N N . ARG A 1 84 ? -8.567 -1.786 13.385 1.00 96.44 84 ARG A N 1
ATOM 662 C CA . ARG A 1 84 ? -9.668 -2.728 13.650 1.00 96.44 84 ARG A CA 1
ATOM 663 C C . ARG A 1 84 ? -10.852 -2.028 14.328 1.00 96.44 84 ARG A C 1
ATOM 665 O O . ARG A 1 84 ? -11.992 -2.237 13.927 1.00 96.44 84 ARG A O 1
ATOM 672 N N . LEU A 1 85 ? -10.578 -1.130 15.276 1.00 95.75 85 LEU A N 1
ATOM 673 C CA . LEU A 1 85 ? -11.582 -0.324 15.969 1.00 95.75 85 LEU A CA 1
ATOM 674 C C . LEU A 1 85 ? -12.357 0.583 15.012 1.00 95.75 85 LEU A C 1
ATOM 676 O O . LEU A 1 85 ? -13.582 0.600 15.052 1.00 95.75 85 LEU A O 1
ATOM 680 N N . ARG A 1 86 ? -11.669 1.298 14.113 1.00 93.81 86 ARG A N 1
ATOM 681 C CA . ARG A 1 86 ? -12.333 2.132 13.095 1.00 93.81 86 ARG A CA 1
ATOM 682 C C . ARG A 1 86 ? -13.267 1.309 12.209 1.00 93.81 86 ARG A C 1
ATOM 684 O O . ARG A 1 86 ? -14.374 1.752 11.926 1.00 93.81 86 ARG A O 1
ATOM 691 N N . ALA A 1 87 ? -12.849 0.109 11.804 1.00 93.50 87 ALA A N 1
ATOM 692 C CA . ALA A 1 87 ? -13.702 -0.788 11.029 1.00 93.50 87 ALA A CA 1
ATOM 693 C C . ALA A 1 87 ? -14.933 -1.252 11.832 1.00 93.50 87 ALA A C 1
ATOM 695 O O . ALA A 1 87 ? -16.047 -1.181 11.323 1.00 93.50 87 ALA A O 1
ATOM 696 N N . ALA A 1 88 ? -14.751 -1.647 13.096 1.00 94.31 88 ALA A N 1
ATOM 697 C CA . ALA A 1 88 ? -15.841 -2.067 13.981 1.00 94.31 88 ALA A CA 1
ATOM 698 C C . ALA A 1 88 ? -16.861 -0.943 14.248 1.00 94.31 88 ALA A C 1
ATOM 700 O O . ALA A 1 88 ? -18.067 -1.181 14.220 1.00 94.31 88 ALA A O 1
ATOM 701 N N . VAL A 1 89 ? -16.388 0.290 14.453 1.00 93.62 89 VAL A N 1
ATOM 702 C CA . VAL A 1 89 ? -17.238 1.482 14.612 1.00 93.62 89 VAL A CA 1
ATOM 703 C C . VAL A 1 89 ? -18.026 1.770 13.335 1.00 93.62 89 VAL A C 1
ATOM 705 O O . VAL A 1 89 ? -19.224 2.008 13.413 1.00 93.62 89 VAL A O 1
ATOM 708 N N . ASN A 1 90 ? -17.398 1.683 12.158 1.00 90.62 90 ASN A N 1
ATOM 709 C CA . ASN A 1 90 ? -18.086 1.905 10.880 1.00 90.62 90 ASN A CA 1
ATOM 710 C C . ASN A 1 90 ? -19.202 0.882 10.608 1.00 90.62 90 ASN A C 1
ATOM 712 O O . ASN A 1 90 ? -20.164 1.203 9.917 1.00 90.62 90 ASN A O 1
ATOM 716 N N . ILE A 1 91 ? -19.076 -0.338 11.137 1.00 90.19 91 ILE A N 1
ATOM 717 C CA . ILE A 1 91 ? -20.129 -1.367 11.076 1.00 90.19 91 ILE A CA 1
ATOM 718 C C . ILE A 1 91 ? -21.255 -1.065 12.082 1.00 90.19 91 ILE A C 1
ATOM 720 O O . ILE A 1 91 ? -22.375 -1.534 11.909 1.00 90.19 91 ILE A O 1
ATOM 724 N N . GLY A 1 92 ? -20.978 -0.269 13.118 1.00 90.81 92 GLY A N 1
ATOM 725 C CA . GLY A 1 92 ? -21.918 0.072 14.185 1.00 90.81 92 GLY A CA 1
ATOM 726 C C . GLY A 1 92 ? -21.787 -0.793 15.439 1.00 90.81 92 GLY A C 1
ATOM 727 O O . GLY A 1 92 ? -22.624 -0.687 16.327 1.00 90.81 92 GLY A O 1
ATOM 728 N N . LEU A 1 93 ? -20.747 -1.632 15.546 1.00 93.19 93 LEU A N 1
ATOM 729 C CA . LEU A 1 93 ? -20.560 -2.540 16.691 1.00 93.19 93 LEU A CA 1
ATOM 730 C C . LEU A 1 93 ? -20.286 -1.792 18.005 1.00 93.19 93 LEU A C 1
ATOM 732 O O . LEU A 1 93 ? -20.563 -2.309 19.086 1.00 93.19 93 LEU A O 1
ATOM 736 N N . PHE A 1 94 ? -19.746 -0.575 17.906 1.00 94.94 94 PHE A N 1
ATOM 737 C CA . PHE A 1 94 ? -19.463 0.295 19.041 1.00 94.94 94 PHE A CA 1
ATOM 738 C C . PHE A 1 94 ? -20.150 1.649 18.894 1.00 94.94 94 PHE A C 1
ATOM 740 O O . PHE A 1 94 ? -20.086 2.279 17.839 1.00 94.94 94 PHE A O 1
ATOM 747 N N . SER A 1 95 ? -20.694 2.139 20.003 1.00 92.69 95 SER A N 1
ATOM 748 C CA . SER A 1 95 ? -21.073 3.541 20.184 1.00 92.69 95 SER A CA 1
ATOM 749 C C . SER A 1 95 ? -19.911 4.301 20.829 1.00 92.69 95 SER A C 1
ATOM 751 O O . SER A 1 95 ? -19.274 3.802 21.762 1.00 92.69 95 SER A O 1
ATOM 753 N N . GLN A 1 96 ? -19.593 5.486 20.303 1.00 93.69 96 GLN A N 1
ATOM 754 C CA . GLN A 1 96 ? -18.454 6.289 20.753 1.00 93.69 96 GLN A CA 1
ATOM 755 C C . GLN A 1 96 ? -18.921 7.431 21.651 1.00 93.69 96 GLN A C 1
ATOM 757 O O . GLN A 1 96 ? -19.768 8.220 21.247 1.00 93.69 96 GLN A O 1
ATOM 762 N N . HIS A 1 97 ? -18.313 7.556 22.829 1.00 93.31 97 HIS A N 1
ATOM 763 C CA . HIS A 1 97 ? -18.636 8.596 23.801 1.00 93.31 97 HIS A CA 1
ATOM 764 C C . HIS A 1 97 ? -17.380 9.374 24.196 1.00 93.31 97 HIS A C 1
ATOM 766 O O . HIS A 1 97 ? -16.314 8.794 24.430 1.00 93.31 97 HIS A O 1
ATOM 772 N N . GLY A 1 98 ? -17.503 10.698 24.275 1.00 92.38 98 GLY A N 1
ATOM 773 C CA . GLY A 1 98 ? -16.436 11.553 24.784 1.00 92.38 98 GLY A CA 1
ATOM 774 C C . GLY A 1 98 ? -16.235 11.352 26.287 1.00 92.38 98 GLY A C 1
ATOM 775 O O . GLY A 1 98 ? -17.203 11.274 27.043 1.00 92.38 98 GLY A O 1
ATOM 776 N N . VAL A 1 99 ? -14.977 11.310 26.728 1.00 92.31 99 VAL A N 1
ATOM 777 C CA . VAL A 1 99 ? -14.628 11.153 28.149 1.00 92.31 99 VAL A CA 1
ATOM 778 C C . VAL A 1 99 ? -13.903 12.373 28.712 1.00 92.31 99 VAL A C 1
ATOM 780 O O . VAL A 1 99 ? -13.288 13.156 27.983 1.00 92.31 99 VAL A O 1
ATOM 783 N N . LYS A 1 100 ? -13.971 12.520 30.033 1.00 91.88 100 LYS A N 1
ATOM 784 C CA . LYS A 1 100 ? -13.107 13.371 30.856 1.00 91.88 100 LYS A CA 1
ATOM 785 C C . LYS A 1 100 ? -12.504 12.502 31.962 1.00 91.88 100 LYS A C 1
ATOM 787 O O . LYS A 1 100 ? -13.219 11.692 32.543 1.00 91.88 100 LYS A O 1
ATOM 792 N N . PHE A 1 101 ? -11.213 12.636 32.236 1.00 90.25 101 PHE A N 1
ATOM 793 C CA . PHE A 1 101 ? -10.595 11.943 33.369 1.00 90.25 101 PHE A CA 1
ATOM 794 C C . PHE A 1 101 ? -10.746 12.783 34.634 1.00 90.25 101 PHE A C 1
ATOM 796 O O . PHE A 1 101 ? -10.861 14.006 34.559 1.00 90.25 101 PHE A O 1
ATOM 803 N N . GLU A 1 102 ? -10.783 12.112 35.779 1.00 86.38 102 GLU A N 1
ATOM 804 C CA . GLU A 1 102 ? -10.766 12.745 37.098 1.00 86.38 102 GLU A CA 1
ATOM 805 C C . GLU A 1 102 ? -9.489 13.570 37.310 1.00 86.38 102 GLU A C 1
ATOM 807 O O . GLU A 1 102 ? -9.555 14.690 37.809 1.00 86.38 102 GLU A O 1
ATOM 812 N N . GLU A 1 103 ? -8.355 13.062 36.823 1.00 80.00 103 GLU A N 1
ATOM 813 C CA . GLU A 1 103 ? -7.066 13.745 36.853 1.00 80.00 103 GLU A CA 1
ATOM 814 C C . GLU A 1 103 ? -6.469 13.844 35.439 1.00 80.00 103 GLU A C 1
ATOM 816 O O . GLU A 1 103 ? -6.391 12.868 34.690 1.00 80.00 103 GLU A O 1
ATOM 821 N N . GLY A 1 104 ? -6.018 15.044 35.065 1.00 75.06 104 GLY A N 1
ATOM 822 C CA . GLY A 1 104 ? -5.300 15.288 33.813 1.00 75.06 104 GLY A CA 1
ATOM 823 C C . GLY A 1 104 ? -6.173 15.549 32.576 1.00 75.06 104 GLY A C 1
ATOM 824 O O . GLY A 1 104 ? -7.381 15.768 32.635 1.00 75.06 104 GLY A O 1
ATOM 825 N N . LEU A 1 105 ? -5.518 15.601 31.412 1.00 77.94 105 LEU A N 1
ATOM 826 C CA . LEU A 1 105 ? -6.157 15.919 30.132 1.00 77.94 105 LEU A CA 1
ATOM 827 C C . LEU A 1 105 ? -6.843 14.685 29.526 1.00 77.94 105 LEU A C 1
ATOM 829 O O . LEU A 1 105 ? -6.305 13.585 29.578 1.00 77.94 105 LEU A O 1
ATOM 833 N N . ALA A 1 106 ? -7.994 14.880 28.873 1.00 71.69 106 ALA A N 1
ATOM 834 C CA . ALA A 1 106 ? -8.715 13.822 28.148 1.00 71.69 106 ALA A CA 1
ATOM 835 C C . ALA A 1 106 ? -8.018 13.364 26.851 1.00 71.69 106 ALA A C 1
ATOM 837 O O . ALA A 1 106 ? -8.141 12.208 26.434 1.00 71.69 106 ALA A O 1
ATOM 838 N N . GLY A 1 107 ? -7.278 14.269 26.203 1.00 79.00 107 GLY A N 1
ATOM 839 C CA . GLY A 1 107 ? -6.689 14.022 24.888 1.00 79.00 107 GLY A CA 1
ATOM 840 C C . GLY A 1 107 ? -7.752 13.709 23.824 1.00 79.00 107 GLY A C 1
ATOM 841 O O . GLY A 1 107 ? -8.808 14.336 23.790 1.00 79.00 107 GLY A O 1
ATOM 842 N N . LYS A 1 108 ? -7.460 12.731 22.955 1.00 85.94 108 LYS A N 1
ATOM 843 C CA . LYS A 1 108 ? -8.381 12.190 21.928 1.00 85.94 108 LYS A CA 1
ATOM 844 C C . LYS A 1 108 ? -9.039 10.872 22.358 1.00 85.94 108 LYS A C 1
ATOM 846 O O . LYS A 1 108 ? -9.489 10.093 21.519 1.00 85.94 108 LYS A O 1
ATOM 851 N N . THR A 1 109 ? -9.024 10.588 23.655 1.00 91.50 109 THR A N 1
ATOM 852 C CA . THR A 1 109 ? -9.545 9.337 24.194 1.00 91.50 109 THR A CA 1
ATOM 853 C C . THR A 1 109 ? -11.061 9.300 24.063 1.00 91.50 109 THR A C 1
ATOM 855 O O . THR A 1 109 ? -11.738 10.290 24.331 1.00 91.50 109 THR A O 1
ATOM 858 N N . MET A 1 110 ? -11.582 8.146 23.658 1.00 94.44 110 MET A N 1
ATOM 859 C CA . MET A 1 110 ? -13.016 7.880 23.547 1.00 94.44 110 MET A CA 1
ATOM 860 C C . MET A 1 110 ? -13.339 6.602 24.311 1.00 94.44 110 MET A C 1
ATOM 862 O O . MET A 1 110 ? -12.507 5.687 24.347 1.00 94.44 110 MET A O 1
ATOM 866 N N . LEU A 1 111 ? -14.543 6.546 24.875 1.00 95.44 111 LEU A N 1
ATOM 867 C CA . LEU A 1 111 ? -15.131 5.329 25.416 1.00 95.44 111 LEU A CA 1
ATOM 868 C C . LEU A 1 111 ? -15.973 4.645 24.339 1.00 95.44 111 LEU A C 1
ATOM 870 O O . LEU A 1 111 ? -16.790 5.284 23.674 1.00 95.44 111 LEU A O 1
ATOM 874 N N . HIS A 1 112 ? -15.773 3.343 24.189 1.00 96.31 112 HIS A N 1
ATOM 875 C CA . HIS A 1 112 ? -16.465 2.490 23.239 1.00 96.31 112 HIS A CA 1
ATOM 876 C C . HIS A 1 112 ? -17.350 1.500 23.993 1.00 96.31 112 HIS A C 1
ATOM 878 O O . HIS A 1 112 ? -16.846 0.685 24.764 1.00 96.31 112 HIS A O 1
ATOM 884 N N . ARG A 1 113 ? -18.661 1.563 23.752 1.00 94.75 113 ARG A N 1
ATOM 885 C CA . ARG A 1 113 ? -19.644 0.639 24.332 1.00 94.75 113 ARG A CA 1
ATOM 886 C C . ARG A 1 113 ? -20.225 -0.250 23.244 1.00 94.75 113 ARG A C 1
ATOM 888 O O . ARG A 1 113 ? -20.616 0.258 22.189 1.00 94.75 113 ARG A O 1
ATOM 895 N N . PHE A 1 114 ? -20.276 -1.553 23.503 1.00 93.75 114 PHE A N 1
ATOM 896 C CA . PHE A 1 114 ? -20.895 -2.524 22.605 1.00 93.75 114 PHE A CA 1
ATOM 897 C C . PHE A 1 114 ? -22.367 -2.181 22.344 1.00 93.75 114 PHE A C 1
ATOM 899 O O . PHE A 1 114 ? -23.102 -1.796 23.255 1.00 93.75 114 PHE A O 1
ATOM 906 N N . VAL A 1 115 ? -22.797 -2.301 21.090 1.00 92.25 115 VAL A N 1
ATOM 907 C CA . VAL A 1 115 ? -24.179 -2.018 20.675 1.00 92.25 115 VAL A CA 1
ATOM 908 C C . VAL A 1 115 ? -24.956 -3.318 20.572 1.00 92.25 115 VAL A C 1
ATOM 910 O O . VAL A 1 115 ? -24.562 -4.209 19.826 1.00 92.25 115 VAL A O 1
ATOM 913 N N . ASN A 1 116 ? -26.087 -3.425 21.265 1.00 91.00 116 ASN A N 1
ATOM 914 C CA . ASN A 1 116 ? -26.905 -4.638 21.250 1.00 91.00 116 ASN A CA 1
ATOM 915 C C . ASN A 1 116 ? -27.208 -5.096 19.798 1.00 91.00 116 ASN A C 1
ATOM 917 O O . ASN A 1 116 ? -27.746 -4.298 19.023 1.00 91.00 116 ASN A O 1
ATOM 921 N N . PRO A 1 117 ? -26.917 -6.357 19.419 1.00 88.25 117 PRO A N 1
ATOM 922 C CA . PRO A 1 117 ? -27.183 -6.883 18.080 1.00 88.25 117 PRO A CA 1
ATOM 923 C C . PRO A 1 117 ? -28.620 -6.654 17.598 1.00 88.25 117 PRO A C 1
ATOM 925 O O . PRO A 1 117 ? -28.826 -6.309 16.438 1.00 88.25 117 PRO A O 1
ATOM 928 N N . ASN A 1 118 ? -29.617 -6.753 18.484 1.00 86.06 118 ASN A N 1
ATOM 929 C CA . ASN A 1 118 ? -31.023 -6.514 18.138 1.00 86.06 118 ASN A CA 1
ATOM 930 C C . ASN A 1 118 ? -31.280 -5.055 17.730 1.00 86.06 118 ASN A C 1
ATOM 932 O O . ASN A 1 118 ? -32.054 -4.786 16.812 1.00 86.06 118 ASN A O 1
ATOM 936 N N . GLN A 1 119 ? -30.598 -4.110 18.381 1.00 85.56 119 GLN A N 1
ATOM 937 C CA . GLN A 1 119 ? -30.637 -2.694 18.011 1.00 85.56 119 GLN A CA 1
ATOM 938 C C . GLN A 1 119 ? -29.883 -2.448 16.698 1.00 85.56 119 GLN A C 1
ATOM 940 O O . GLN A 1 119 ? -30.284 -1.625 15.881 1.00 85.56 119 GLN A O 1
ATOM 945 N N . LEU A 1 120 ? -28.805 -3.191 16.461 1.00 81.62 120 LEU A N 1
ATOM 946 C CA . LEU A 1 120 ? -28.033 -3.090 15.230 1.00 81.62 120 LEU A CA 1
ATOM 947 C C . LEU A 1 120 ? -28.846 -3.577 14.016 1.00 81.62 120 LEU A C 1
ATOM 949 O O . LEU A 1 120 ? -28.843 -2.922 12.974 1.00 81.62 120 LEU A O 1
ATOM 953 N N . VAL A 1 121 ? -29.628 -4.655 14.170 1.00 80.25 121 VAL A N 1
ATOM 954 C CA . VAL A 1 121 ? -30.582 -5.132 13.150 1.00 80.25 121 VAL A CA 1
ATOM 955 C C . VAL A 1 121 ? -31.667 -4.093 12.861 1.00 80.25 121 VAL A C 1
ATOM 957 O O . VAL A 1 121 ? -32.017 -3.901 11.696 1.00 80.25 121 VAL A O 1
ATOM 960 N N . SER A 1 122 ? -32.200 -3.414 13.882 1.00 75.50 122 SER A N 1
ATOM 961 C CA . SER A 1 122 ? -33.262 -2.420 13.677 1.00 75.50 122 SER A CA 1
ATOM 962 C C . SER A 1 122 ? -32.764 -1.159 12.962 1.00 75.50 122 SER A C 1
ATOM 964 O O . SER A 1 122 ? -33.491 -0.609 12.139 1.00 75.50 122 SER A O 1
ATOM 966 N N . VAL A 1 123 ? -31.518 -0.739 13.214 1.00 71.69 123 VAL A N 1
ATOM 967 C CA . VAL A 1 123 ? -30.903 0.445 12.587 1.00 71.69 123 VAL A CA 1
ATOM 968 C C . VAL A 1 123 ? -30.380 0.155 11.176 1.00 71.69 123 VAL A C 1
ATOM 970 O O . VAL A 1 123 ? -30.555 0.977 10.279 1.00 71.69 123 VAL A O 1
ATOM 973 N N . LEU A 1 124 ? -29.744 -1.000 10.952 1.00 68.19 124 LEU A N 1
ATOM 974 C CA . LEU A 1 124 ? -29.132 -1.341 9.658 1.00 68.19 124 LEU A CA 1
ATOM 975 C C . LEU A 1 124 ? -30.070 -2.108 8.708 1.00 68.19 124 LEU A C 1
ATOM 977 O O . LEU A 1 124 ? -29.743 -2.295 7.533 1.00 68.19 124 LEU A O 1
ATOM 981 N N . GLY A 1 125 ? -31.214 -2.577 9.210 1.00 66.56 125 GLY A N 1
ATOM 982 C CA . GLY A 1 125 ? -32.161 -3.419 8.483 1.00 66.56 125 GLY A CA 1
ATOM 983 C C . GLY A 1 125 ? -31.668 -4.858 8.273 1.00 66.56 125 GLY A C 1
ATOM 984 O O . GLY A 1 125 ? -30.474 -5.162 8.341 1.00 66.56 125 GLY A O 1
ATOM 985 N N . ALA A 1 126 ? -32.593 -5.773 7.954 1.00 62.09 126 ALA A N 1
ATOM 986 C CA . ALA A 1 126 ? -32.307 -7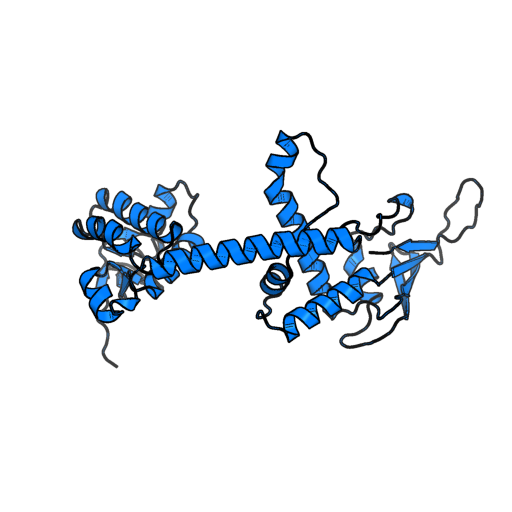.204 7.754 1.00 62.09 126 ALA A CA 1
ATOM 987 C C . ALA A 1 126 ? -31.295 -7.491 6.622 1.00 62.09 126 ALA A C 1
ATOM 989 O O . ALA A 1 126 ? -30.668 -8.548 6.584 1.00 62.09 126 ALA A O 1
ATOM 990 N N . THR A 1 127 ? -31.076 -6.533 5.716 1.00 61.69 127 THR A N 1
ATOM 991 C CA . THR A 1 127 ? -30.073 -6.607 4.643 1.00 61.69 127 THR A CA 1
ATOM 992 C C . THR A 1 127 ? -28.627 -6.546 5.137 1.00 61.69 127 THR A C 1
ATOM 994 O O . THR A 1 127 ? -27.717 -6.835 4.357 1.00 61.69 127 THR A O 1
ATOM 997 N N . SER A 1 128 ? -28.396 -6.166 6.395 1.00 59.41 128 SER A N 1
ATOM 998 C CA . SER A 1 128 ? -27.072 -6.111 7.027 1.00 59.41 128 SER A CA 1
ATOM 999 C C . SER A 1 128 ? -26.541 -7.479 7.463 1.00 59.41 128 SER A C 1
ATOM 1001 O O . SER A 1 128 ? -25.341 -7.617 7.686 1.00 59.41 128 SER A O 1
ATOM 1003 N N . LEU A 1 129 ? -27.395 -8.503 7.521 1.00 71.25 129 LEU A N 1
ATOM 1004 C CA . LEU A 1 129 ? -27.002 -9.863 7.876 1.00 71.25 129 LEU A CA 1
ATOM 1005 C C . LEU A 1 129 ? -26.384 -10.602 6.683 1.00 71.25 129 LEU A C 1
ATOM 1007 O O . LEU A 1 129 ? -26.742 -10.394 5.518 1.00 71.25 129 LEU A O 1
ATOM 1011 N N . VAL A 1 130 ? -25.434 -11.487 6.970 1.00 60.06 130 VAL A N 1
ATOM 1012 C CA . VAL A 1 130 ? -24.815 -12.385 5.997 1.00 60.06 130 VAL A CA 1
ATOM 1013 C C . VAL A 1 130 ? -25.819 -13.476 5.638 1.00 60.06 130 VAL A C 1
ATOM 1015 O O . VAL A 1 130 ? -25.975 -14.466 6.348 1.00 60.06 130 VAL A O 1
ATOM 1018 N N . THR A 1 131 ? -26.492 -13.310 4.504 1.00 67.56 131 THR A N 1
ATOM 1019 C CA . THR A 1 131 ? -27.359 -14.339 3.924 1.00 67.56 131 THR A CA 1
ATOM 1020 C C . THR A 1 131 ? -26.533 -15.394 3.181 1.00 67.56 131 THR A C 1
ATOM 1022 O O . THR A 1 131 ? -25.432 -15.117 2.690 1.00 67.56 131 THR A O 1
ATOM 1025 N N . GLU A 1 132 ? -27.067 -16.610 3.030 1.00 60.94 132 GLU A N 1
ATOM 1026 C CA . GLU A 1 132 ? -26.428 -17.658 2.215 1.00 60.94 132 GLU A CA 1
ATOM 1027 C C . GLU A 1 132 ? -26.168 -17.203 0.774 1.00 60.94 132 GLU A C 1
ATOM 1029 O O . GLU A 1 132 ? -25.128 -17.527 0.202 1.00 60.94 132 GLU A O 1
ATOM 1034 N N . SER A 1 133 ? -27.050 -16.369 0.217 1.00 59.41 133 SER A N 1
ATOM 1035 C CA . SER A 1 133 ? -26.877 -15.774 -1.110 1.00 59.41 133 SER A CA 1
ATOM 1036 C C . SER A 1 133 ? -25.626 -14.891 -1.215 1.00 59.41 133 SER A C 1
ATOM 1038 O O . SER A 1 133 ? -24.945 -14.906 -2.240 1.00 59.41 133 SER A O 1
ATOM 1040 N N . VAL A 1 134 ? -25.257 -14.169 -0.150 1.00 61.72 134 VAL A N 1
ATOM 1041 C CA . VAL A 1 134 ? -24.033 -13.350 -0.115 1.00 61.72 134 VAL A CA 1
ATOM 1042 C C . VAL A 1 134 ? -22.801 -14.249 -0.069 1.00 61.72 134 VAL A C 1
ATOM 1044 O O . VAL A 1 134 ? -21.894 -14.045 -0.877 1.00 61.72 134 VAL A O 1
ATOM 1047 N N . LYS A 1 135 ? -22.809 -15.291 0.779 1.00 62.72 135 LYS A N 1
ATOM 1048 C CA . LYS A 1 135 ? -21.732 -16.299 0.841 1.00 62.72 135 LYS A CA 1
ATOM 1049 C C . LYS A 1 135 ? -21.536 -17.001 -0.507 1.00 62.72 135 LYS A C 1
ATOM 1051 O O . LYS A 1 135 ? -20.402 -17.193 -0.943 1.00 62.72 135 LYS A O 1
ATOM 1056 N N . GLN A 1 136 ? -22.626 -17.352 -1.192 1.00 63.00 136 GLN A N 1
ATOM 1057 C CA . GLN A 1 136 ? -22.580 -17.930 -2.536 1.00 63.00 136 GLN A CA 1
ATOM 1058 C C . GLN A 1 136 ? -22.023 -16.934 -3.562 1.00 63.00 136 GLN A C 1
ATOM 1060 O O . GLN A 1 136 ? -21.155 -17.314 -4.345 1.00 63.00 136 GLN A O 1
ATOM 1065 N N . SER A 1 137 ? -22.428 -15.658 -3.516 1.00 63.72 137 SER A N 1
ATOM 1066 C CA . SER A 1 137 ? -21.894 -14.629 -4.421 1.00 63.72 137 SER A CA 1
ATOM 1067 C C . SER A 1 137 ? -20.396 -14.384 -4.208 1.00 63.72 137 SER A C 1
ATOM 1069 O O . SER A 1 137 ? -19.657 -14.221 -5.175 1.00 63.72 137 SER A O 1
ATOM 1071 N N . GLU A 1 138 ? -19.912 -14.399 -2.962 1.00 64.88 138 GLU A N 1
ATOM 1072 C CA . GLU A 1 138 ? -18.487 -14.244 -2.654 1.00 64.88 138 GLU A CA 1
ATOM 1073 C C . GLU A 1 138 ? -17.687 -15.463 -3.104 1.00 64.88 138 GLU A C 1
ATOM 1075 O O . GLU A 1 138 ? -16.633 -15.313 -3.725 1.00 64.88 138 GLU A O 1
ATOM 1080 N N . LYS A 1 139 ? -18.214 -16.672 -2.877 1.00 68.88 139 LYS A N 1
ATOM 1081 C CA . LYS A 1 139 ? -17.623 -17.913 -3.391 1.00 68.88 139 LYS A CA 1
ATOM 1082 C C . LYS A 1 139 ? -17.561 -17.901 -4.921 1.00 68.88 139 LYS A C 1
ATOM 1084 O O . LYS A 1 139 ? -16.542 -18.296 -5.482 1.00 68.88 139 LYS A O 1
ATOM 1089 N N . GLN A 1 140 ? -18.596 -17.383 -5.583 1.00 64.88 140 GLN A N 1
ATOM 1090 C CA . GLN A 1 140 ? -18.655 -17.226 -7.037 1.00 64.88 140 GLN A CA 1
ATOM 1091 C C . GLN A 1 140 ? -17.701 -16.137 -7.553 1.00 64.88 140 GLN A C 1
ATOM 1093 O O . GLN A 1 140 ? -17.057 -16.314 -8.583 1.00 64.88 140 GLN A O 1
ATOM 1098 N N . LYS A 1 141 ? -17.542 -15.018 -6.836 1.00 69.75 141 LYS A N 1
ATOM 1099 C CA . LYS A 1 141 ? -16.532 -13.995 -7.156 1.00 69.75 141 LYS A CA 1
ATOM 1100 C C . LYS A 1 141 ? -15.121 -14.558 -7.018 1.00 69.75 141 LYS A C 1
ATOM 1102 O O . LYS A 1 141 ? -14.296 -14.341 -7.901 1.00 69.75 141 LYS A O 1
ATOM 1107 N N . LYS A 1 142 ? -14.856 -15.317 -5.950 1.00 64.81 142 LYS A N 1
ATOM 1108 C CA . LYS A 1 142 ? -13.562 -15.964 -5.710 1.00 64.81 142 LYS A CA 1
ATOM 1109 C C . LYS A 1 142 ? -13.263 -17.023 -6.770 1.00 64.81 142 LYS A C 1
ATOM 1111 O O . LYS A 1 142 ? -12.147 -17.052 -7.275 1.00 64.81 142 LYS A O 1
ATOM 1116 N N . SER A 1 143 ? -14.246 -17.838 -7.163 1.00 66.00 143 SER A N 1
ATOM 1117 C CA . SER A 1 143 ? -14.072 -18.819 -8.242 1.00 66.00 143 SER A CA 1
ATOM 1118 C C . SER A 1 143 ? -13.864 -18.151 -9.602 1.00 66.00 143 SER A C 1
ATOM 1120 O O . SER A 1 143 ? -12.986 -18.573 -10.348 1.00 66.00 143 SER A O 1
ATOM 1122 N N . LYS A 1 144 ? -14.588 -17.064 -9.900 1.00 69.19 144 LYS A N 1
ATOM 1123 C CA . LYS A 1 144 ? -14.394 -16.273 -11.124 1.00 69.19 144 LYS A CA 1
ATOM 1124 C C . LYS A 1 144 ? -13.008 -15.628 -11.173 1.00 69.19 144 LYS A C 1
ATOM 1126 O O . LYS A 1 144 ? -12.372 -15.656 -12.220 1.00 69.19 144 LYS A O 1
ATOM 1131 N N . ALA A 1 145 ? -12.520 -15.096 -10.052 1.00 60.78 145 ALA A N 1
ATOM 1132 C CA . ALA A 1 145 ? -11.165 -14.561 -9.951 1.00 60.78 145 ALA A CA 1
ATOM 1133 C C . ALA A 1 145 ? -10.111 -15.657 -10.174 1.00 60.78 145 ALA A C 1
ATOM 1135 O O . ALA A 1 145 ? -9.188 -15.460 -10.954 1.00 60.78 145 ALA A O 1
ATOM 1136 N N . LEU A 1 146 ? -10.290 -16.834 -9.567 1.00 63.78 146 LEU A N 1
ATOM 1137 C CA . LEU A 1 146 ? -9.377 -17.968 -9.738 1.00 63.78 146 LEU A CA 1
ATOM 1138 C C . LEU A 1 146 ? -9.348 -18.471 -11.190 1.00 63.78 146 LEU A C 1
ATOM 1140 O O . LEU A 1 146 ? -8.277 -18.732 -11.735 1.00 63.78 146 LEU A O 1
ATOM 1144 N N . ALA A 1 147 ? -10.519 -18.555 -11.828 1.00 64.94 147 ALA A N 1
ATOM 1145 C CA . ALA A 1 147 ? -10.649 -18.901 -13.239 1.00 64.94 147 ALA A CA 1
ATOM 1146 C C . ALA A 1 147 ? -9.971 -17.854 -14.135 1.00 64.94 147 ALA A C 1
ATOM 1148 O O . ALA A 1 147 ? -9.234 -18.219 -15.047 1.00 64.94 147 ALA A O 1
ATOM 1149 N N . GLN A 1 148 ? -10.139 -16.561 -13.839 1.00 63.47 148 GLN A N 1
ATOM 1150 C CA . GLN A 1 148 ? -9.449 -15.491 -14.560 1.00 63.47 148 GLN A CA 1
ATOM 1151 C C . GLN A 1 148 ? -7.927 -15.593 -14.405 1.00 63.47 148 GLN A C 1
ATOM 1153 O O . GLN A 1 148 ? -7.210 -15.437 -15.386 1.00 63.47 148 GLN A O 1
ATOM 1158 N N . THR A 1 149 ? -7.421 -15.912 -13.211 1.00 61.41 149 THR A N 1
ATOM 1159 C CA . THR A 1 149 ? -5.985 -16.139 -12.986 1.00 61.41 149 THR A CA 1
ATOM 1160 C C . THR A 1 149 ? -5.468 -17.320 -13.806 1.00 61.41 149 THR A C 1
ATOM 1162 O O . THR A 1 149 ? -4.398 -17.228 -14.402 1.00 61.41 149 THR A O 1
ATOM 1165 N N . GLN A 1 150 ? -6.227 -18.417 -13.892 1.00 68.50 150 GLN A N 1
ATOM 1166 C CA . GLN A 1 150 ? -5.861 -19.570 -14.722 1.00 68.50 150 GLN A CA 1
ATOM 1167 C C . GLN A 1 150 ? -5.860 -19.238 -16.220 1.00 68.50 150 GLN A C 1
ATOM 1169 O O . GLN A 1 150 ? -4.943 -19.650 -16.930 1.00 68.50 150 GLN A O 1
ATOM 1174 N N . VAL A 1 151 ? -6.844 -18.468 -16.695 1.00 69.81 151 VAL A N 1
ATOM 1175 C CA . VAL A 1 151 ? -6.910 -17.987 -18.085 1.00 69.81 151 VAL A CA 1
ATOM 1176 C C . VAL A 1 151 ? -5.743 -17.050 -18.391 1.00 69.81 151 VAL A C 1
ATOM 1178 O O . VAL A 1 151 ? -5.058 -17.246 -19.388 1.00 69.81 151 VAL A O 1
ATOM 1181 N N . ASN A 1 152 ? -5.448 -16.096 -17.505 1.00 64.75 152 ASN A N 1
ATOM 1182 C CA . ASN A 1 152 ? -4.307 -15.194 -17.656 1.00 64.75 152 ASN A CA 1
ATOM 1183 C C . ASN A 1 152 ? -2.985 -15.970 -17.688 1.00 64.75 152 ASN A C 1
ATOM 1185 O O . ASN A 1 152 ? -2.137 -15.689 -18.523 1.00 64.75 152 ASN A O 1
ATOM 1189 N N . LYS A 1 153 ? -2.818 -16.986 -16.830 1.00 63.00 153 LYS A N 1
ATOM 1190 C CA . LYS A 1 153 ? -1.624 -17.842 -16.835 1.00 63.00 153 LYS A CA 1
ATOM 1191 C C . LYS A 1 153 ? -1.475 -18.621 -18.147 1.00 63.00 153 LYS A C 1
ATOM 1193 O O . LYS A 1 153 ? -0.360 -18.748 -18.642 1.00 63.00 153 LYS A O 1
ATOM 1198 N N . ARG A 1 154 ? -2.577 -19.118 -18.725 1.00 69.38 154 ARG A N 1
ATOM 1199 C CA . ARG A 1 154 ? -2.563 -19.756 -20.055 1.00 69.38 154 ARG A CA 1
ATOM 1200 C C . ARG A 1 154 ? -2.197 -18.770 -21.158 1.00 69.38 154 ARG A C 1
ATOM 1202 O O . ARG A 1 154 ? -1.281 -19.064 -21.910 1.00 69.38 154 ARG A O 1
ATOM 1209 N N . LEU A 1 155 ? -2.819 -17.591 -21.187 1.00 66.69 155 LEU A N 1
ATOM 1210 C CA . LEU A 1 155 ? -2.512 -16.534 -22.159 1.00 66.69 155 LEU A CA 1
ATOM 1211 C C . LEU A 1 155 ? -1.039 -16.100 -22.091 1.00 66.69 155 LEU A C 1
ATOM 1213 O O . LEU A 1 155 ? -0.386 -15.952 -23.118 1.00 66.69 155 LEU A O 1
ATOM 1217 N N . LEU A 1 156 ? -0.490 -15.943 -20.884 1.00 64.19 156 LEU A N 1
ATOM 1218 C CA . LEU A 1 156 ? 0.922 -15.601 -20.684 1.00 64.19 156 LEU A CA 1
ATOM 1219 C C . LEU A 1 156 ? 1.865 -16.704 -21.189 1.00 64.19 156 LEU A C 1
ATOM 1221 O O . LEU A 1 156 ? 2.908 -16.392 -21.760 1.00 64.19 156 LEU A O 1
ATOM 1225 N N . ASN A 1 157 ? 1.495 -17.977 -21.013 1.00 65.88 157 ASN A N 1
ATOM 1226 C CA . ASN A 1 157 ? 2.247 -19.111 -21.553 1.00 65.88 157 ASN A CA 1
ATOM 1227 C C . ASN A 1 157 ? 2.157 -19.190 -23.086 1.00 65.88 157 ASN A C 1
ATOM 1229 O O . ASN A 1 157 ? 3.174 -19.402 -23.737 1.00 65.88 157 ASN A O 1
ATOM 1233 N N . GLU A 1 158 ? 0.962 -19.017 -23.656 1.00 71.06 158 GLU A N 1
ATOM 1234 C CA . GLU A 1 158 ? 0.710 -19.083 -25.104 1.00 71.06 158 GLU A CA 1
ATOM 1235 C C . GLU A 1 158 ? 1.461 -17.990 -25.875 1.00 71.06 158 GLU A C 1
ATOM 1237 O O . GLU A 1 158 ? 1.963 -18.241 -26.967 1.00 71.06 158 GLU A O 1
ATOM 1242 N N . HIS A 1 159 ? 1.594 -16.797 -25.289 1.00 61.47 159 HIS A N 1
ATOM 1243 C CA . HIS A 1 159 ? 2.298 -15.668 -25.901 1.00 61.47 159 HIS A CA 1
ATOM 1244 C C . HIS A 1 159 ? 3.791 -15.581 -25.547 1.00 61.47 159 HIS A C 1
ATOM 1246 O O . HIS A 1 159 ? 4.437 -14.603 -25.912 1.00 61.47 159 HIS A O 1
ATOM 1252 N N . GLY A 1 160 ? 4.357 -16.558 -24.825 1.00 54.41 160 GLY A N 1
ATOM 1253 C CA . GLY A 1 160 ? 5.771 -16.528 -24.422 1.00 54.41 160 GLY A CA 1
ATOM 1254 C C . GLY A 1 160 ? 6.131 -15.405 -23.436 1.00 54.41 160 GLY A C 1
ATOM 1255 O O . GLY A 1 160 ? 7.297 -15.217 -23.112 1.00 54.41 160 GLY A O 1
ATOM 1256 N N . LEU A 1 161 ? 5.136 -14.695 -22.897 1.00 56.62 161 LEU A N 1
ATOM 1257 C CA . LEU A 1 161 ? 5.294 -13.573 -21.961 1.00 56.62 161 LEU A CA 1
ATOM 1258 C C . LEU A 1 161 ? 5.648 -14.029 -20.532 1.00 56.62 161 LEU A C 1
ATOM 1260 O O . LEU A 1 161 ? 5.789 -13.211 -19.628 1.00 56.62 161 LEU A O 1
ATOM 1264 N N . TYR A 1 162 ? 5.766 -15.341 -20.305 1.00 49.59 162 TYR A N 1
ATOM 1265 C CA . TYR A 1 162 ? 6.262 -15.922 -19.051 1.00 49.59 162 TYR A CA 1
ATOM 1266 C C . TYR A 1 162 ? 7.798 -15.929 -18.968 1.00 49.59 162 TYR A C 1
ATOM 1268 O O . TYR A 1 162 ? 8.377 -16.205 -17.911 1.00 49.59 162 TYR A O 1
ATOM 1276 N N . THR A 1 163 ? 8.468 -15.677 -20.094 1.00 44.47 163 THR A N 1
ATOM 1277 C CA . THR A 1 163 ? 9.921 -15.578 -20.179 1.00 44.47 163 THR A CA 1
ATOM 1278 C C . THR A 1 163 ? 10.280 -14.093 -20.220 1.00 44.47 163 THR A C 1
ATOM 1280 O O . THR A 1 163 ? 10.177 -13.487 -21.283 1.00 44.47 163 THR A O 1
ATOM 1283 N N . PRO A 1 164 ? 10.645 -13.471 -19.081 1.00 42.38 164 PRO A N 1
ATOM 1284 C CA . PRO A 1 164 ? 11.236 -12.140 -19.135 1.00 42.38 164 PRO A CA 1
ATOM 1285 C C . PRO A 1 164 ? 12.510 -12.194 -19.995 1.00 42.38 164 PRO A C 1
ATOM 1287 O O . PRO A 1 164 ? 13.129 -13.267 -20.072 1.00 42.38 164 PRO A O 1
ATOM 1290 N N . PRO A 1 165 ? 12.904 -11.084 -20.643 1.00 51.31 165 PRO A N 1
ATOM 1291 C CA . PRO A 1 165 ? 14.196 -11.015 -21.309 1.00 51.31 165 PRO A CA 1
ATOM 1292 C C . PRO A 1 165 ? 15.287 -11.477 -20.337 1.00 51.31 165 PRO A C 1
ATOM 1294 O O . PRO A 1 165 ? 15.249 -11.172 -19.143 1.00 51.31 165 PRO A O 1
ATOM 1297 N N . ALA A 1 166 ? 16.213 -12.303 -20.824 1.00 48.31 166 ALA A N 1
ATOM 1298 C CA . ALA A 1 166 ? 17.329 -12.747 -20.004 1.00 48.31 166 ALA A CA 1
ATOM 1299 C C . ALA A 1 166 ? 18.135 -11.510 -19.586 1.00 48.31 166 ALA A C 1
ATOM 1301 O O . ALA A 1 166 ? 18.561 -10.746 -20.453 1.00 48.31 166 ALA A O 1
ATOM 1302 N N . MET A 1 167 ? 18.335 -11.315 -18.277 1.00 46.88 167 MET A N 1
ATOM 1303 C CA . MET A 1 167 ? 19.310 -10.331 -17.805 1.00 46.88 167 MET A CA 1
ATOM 1304 C C . MET A 1 167 ? 20.661 -10.669 -18.438 1.00 46.88 167 MET A C 1
ATOM 1306 O O . MET A 1 167 ? 21.078 -11.829 -18.409 1.00 46.88 167 MET A O 1
ATOM 1310 N N . ARG A 1 168 ? 21.327 -9.666 -19.017 1.00 52.41 168 ARG A N 1
ATOM 1311 C CA . ARG A 1 168 ? 22.722 -9.801 -19.460 1.00 52.41 168 ARG A CA 1
ATOM 1312 C C . ARG A 1 168 ? 23.607 -10.098 -18.247 1.00 52.41 168 ARG A C 1
ATOM 1314 O O . ARG A 1 168 ? 23.236 -9.739 -17.129 1.00 52.41 168 ARG A O 1
ATOM 1321 N N . ASP A 1 169 ? 24.753 -10.737 -18.451 1.00 51.47 169 ASP A N 1
ATOM 1322 C CA . ASP A 1 169 ? 25.688 -11.032 -17.362 1.00 51.47 169 ASP A CA 1
ATOM 1323 C C . ASP A 1 169 ? 26.105 -9.745 -16.628 1.00 51.47 169 ASP A C 1
ATOM 1325 O O . ASP A 1 169 ? 26.253 -8.692 -17.247 1.00 51.47 169 ASP A O 1
ATOM 1329 N N . GLU A 1 170 ? 26.318 -9.813 -15.306 1.00 48.31 170 GLU A N 1
ATOM 1330 C CA . GLU A 1 170 ? 26.681 -8.647 -14.471 1.00 48.31 170 GLU A CA 1
ATOM 1331 C C . GLU A 1 170 ? 27.909 -7.884 -15.001 1.00 48.31 170 GLU A C 1
ATOM 1333 O O . GLU A 1 170 ? 28.018 -6.673 -14.816 1.00 48.31 170 GLU A O 1
ATOM 1338 N N . ALA A 1 171 ? 28.817 -8.578 -15.698 1.00 52.12 171 ALA A N 1
ATOM 1339 C CA . ALA A 1 171 ? 30.000 -7.992 -16.328 1.00 52.12 171 ALA A CA 1
ATOM 1340 C C . ALA A 1 171 ? 29.666 -6.970 -17.434 1.00 52.12 171 ALA A C 1
ATOM 1342 O O . ALA A 1 171 ? 30.450 -6.047 -17.670 1.00 52.12 171 ALA A O 1
ATOM 1343 N N . ASP A 1 172 ? 28.498 -7.113 -18.062 1.00 51.19 172 ASP A N 1
ATOM 1344 C CA . ASP A 1 172 ? 28.005 -6.254 -19.137 1.00 51.19 172 ASP A CA 1
ATOM 1345 C C . ASP A 1 172 ? 27.038 -5.171 -18.627 1.00 51.19 172 ASP A C 1
ATOM 1347 O O . ASP A 1 172 ? 26.620 -4.303 -19.392 1.00 51.19 172 ASP A O 1
ATOM 1351 N N . GLN A 1 173 ? 26.692 -5.186 -17.334 1.00 56.34 173 GLN A N 1
ATOM 1352 C CA . GLN A 1 173 ? 25.756 -4.241 -16.729 1.00 56.34 173 GLN A CA 1
ATOM 1353 C C . GLN A 1 173 ? 26.470 -3.022 -16.128 1.00 56.34 173 GLN A C 1
ATOM 1355 O O . GLN A 1 173 ? 27.515 -3.110 -15.479 1.00 56.34 173 GLN A O 1
ATOM 1360 N N . PHE A 1 174 ? 25.873 -1.843 -16.300 1.00 61.53 174 PHE A N 1
ATOM 1361 C CA . PHE A 1 174 ? 26.307 -0.637 -15.602 1.00 61.53 174 PHE A CA 1
ATOM 1362 C C . PHE A 1 174 ? 25.680 -0.584 -14.202 1.00 61.53 174 PHE A C 1
ATOM 1364 O O . PHE A 1 174 ? 24.506 -0.258 -14.040 1.00 61.53 174 PHE A O 1
ATOM 1371 N N . VAL A 1 175 ? 26.478 -0.885 -13.175 1.00 62.84 175 VAL A N 1
ATOM 1372 C CA . VAL A 1 175 ? 26.035 -0.812 -11.777 1.00 62.84 175 VAL A CA 1
ATOM 1373 C C . VAL A 1 175 ? 26.185 0.616 -11.256 1.00 62.84 175 VAL A C 1
ATOM 1375 O O . VAL A 1 175 ? 27.289 1.108 -11.009 1.00 62.84 175 VAL A O 1
ATOM 1378 N N . VAL A 1 176 ? 25.056 1.289 -11.048 1.00 64.44 176 VAL A N 1
ATOM 1379 C CA . VAL A 1 176 ? 25.020 2.580 -10.357 1.00 64.44 176 VAL A CA 1
ATOM 1380 C C . VAL A 1 176 ? 25.064 2.339 -8.853 1.00 64.44 176 VAL A C 1
ATOM 1382 O O . VAL A 1 176 ? 24.133 1.776 -8.283 1.00 64.44 176 VAL A O 1
ATOM 1385 N N . SER A 1 177 ? 26.121 2.815 -8.188 1.00 67.88 177 SER A N 1
ATOM 1386 C CA . SER A 1 177 ? 26.140 2.864 -6.720 1.00 67.88 177 SER A CA 1
ATOM 1387 C C . SER A 1 177 ? 24.934 3.666 -6.208 1.00 67.88 177 SER A C 1
ATOM 1389 O O . SER A 1 177 ? 24.682 4.755 -6.739 1.00 67.88 177 SER A O 1
ATOM 1391 N N . PRO A 1 178 ? 24.248 3.227 -5.134 1.00 71.12 178 PRO A N 1
ATOM 1392 C CA . PRO A 1 178 ? 23.148 3.977 -4.529 1.00 71.12 178 PRO A CA 1
ATOM 1393 C C . PRO A 1 178 ? 23.495 5.445 -4.231 1.00 71.12 178 PRO A C 1
ATOM 1395 O O . PRO A 1 178 ? 22.656 6.328 -4.386 1.00 71.12 178 PRO A O 1
ATOM 1398 N N . THR A 1 179 ? 24.751 5.731 -3.870 1.00 72.62 179 THR A N 1
ATOM 1399 C CA . THR A 1 179 ? 25.236 7.095 -3.588 1.00 72.62 179 THR A CA 1
ATOM 1400 C C . THR A 1 179 ? 25.317 7.985 -4.825 1.00 72.62 179 THR A C 1
ATOM 1402 O O . THR A 1 179 ? 25.265 9.205 -4.707 1.00 72.62 179 THR A O 1
ATOM 1405 N N . ASN A 1 180 ? 25.449 7.389 -6.010 1.00 73.25 180 ASN A N 1
ATOM 1406 C CA . ASN A 1 180 ? 25.640 8.104 -7.268 1.00 73.25 180 ASN A CA 1
ATOM 1407 C C . ASN A 1 180 ? 24.341 8.206 -8.085 1.00 73.25 180 ASN A C 1
ATOM 1409 O O . ASN A 1 180 ? 24.320 8.901 -9.100 1.00 73.25 180 ASN A O 1
ATOM 1413 N N . TRP A 1 181 ? 23.255 7.560 -7.639 1.00 75.06 181 TRP A N 1
ATOM 1414 C CA . TRP A 1 181 ? 21.971 7.502 -8.344 1.00 75.06 181 TRP A CA 1
ATOM 1415 C C . TRP A 1 181 ? 21.442 8.887 -8.727 1.00 75.06 181 TRP A C 1
ATOM 1417 O O . TRP A 1 181 ? 21.261 9.173 -9.910 1.00 75.06 181 TRP A O 1
ATOM 1427 N N . ALA A 1 182 ? 21.295 9.775 -7.741 1.00 68.06 182 ALA A N 1
ATOM 1428 C CA . ALA A 1 182 ? 20.773 11.127 -7.951 1.00 68.06 182 ALA A CA 1
ATOM 1429 C C . ALA A 1 182 ? 21.687 12.009 -8.827 1.00 68.06 182 ALA A C 1
ATOM 1431 O O . ALA A 1 182 ? 21.245 12.978 -9.436 1.00 68.06 182 ALA A O 1
ATOM 1432 N N . GLY A 1 183 ? 22.984 11.689 -8.900 1.00 70.06 183 GLY A N 1
ATOM 1433 C CA . GLY A 1 183 ? 23.947 12.433 -9.715 1.00 70.06 183 GLY A CA 1
ATOM 1434 C C . GLY A 1 183 ? 23.997 11.988 -11.178 1.00 70.06 183 GLY A C 1
ATOM 1435 O O . GLY A 1 183 ? 24.389 12.779 -12.032 1.00 70.06 183 GLY A O 1
ATOM 1436 N N . ILE A 1 184 ? 23.614 10.740 -11.466 1.00 78.69 184 ILE A N 1
ATOM 1437 C CA . ILE A 1 184 ? 23.793 10.111 -12.781 1.00 78.69 184 ILE A CA 1
ATOM 1438 C C . ILE A 1 184 ? 22.445 9.842 -13.446 1.00 78.69 184 ILE A C 1
ATOM 1440 O O . ILE A 1 184 ? 22.193 10.354 -14.536 1.00 78.69 184 ILE A O 1
ATOM 1444 N N . ILE A 1 185 ? 21.572 9.067 -12.794 1.00 80.69 185 ILE A N 1
ATOM 1445 C CA . ILE A 1 185 ? 20.301 8.636 -13.384 1.00 80.69 185 ILE A CA 1
ATOM 1446 C C . ILE A 1 185 ? 19.360 9.825 -13.535 1.00 80.69 185 ILE A C 1
ATOM 1448 O O . ILE A 1 185 ? 18.854 10.040 -14.629 1.00 80.69 185 ILE A O 1
ATOM 1452 N N . ASP A 1 186 ? 19.208 10.672 -12.516 1.00 82.56 186 ASP A N 1
ATOM 1453 C CA . ASP A 1 186 ? 18.279 11.812 -12.580 1.00 82.56 186 ASP A CA 1
ATOM 1454 C C . ASP A 1 186 ? 18.611 12.786 -13.728 1.00 82.56 186 ASP A C 1
ATOM 1456 O O . ASP A 1 186 ? 17.711 13.372 -14.330 1.00 82.56 186 ASP A O 1
ATOM 1460 N N . GLN A 1 187 ? 19.895 12.922 -14.084 1.00 84.00 187 GLN A N 1
ATOM 1461 C CA . GLN A 1 187 ? 20.354 13.752 -15.209 1.00 84.00 187 GLN A CA 1
ATOM 1462 C C . GLN A 1 187 ? 20.193 13.067 -16.574 1.00 84.00 187 GLN A C 1
ATOM 1464 O O . GLN A 1 187 ? 20.213 13.727 -17.619 1.00 84.00 187 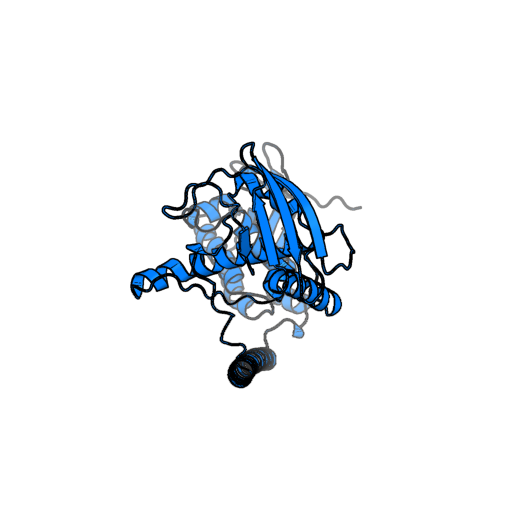GLN A O 1
ATOM 1469 N N . ALA A 1 188 ? 20.054 11.744 -16.584 1.00 87.50 188 ALA A N 1
ATOM 1470 C CA . ALA A 1 188 ? 19.861 10.935 -17.778 1.00 87.50 188 ALA A CA 1
ATOM 1471 C C . ALA A 1 188 ? 18.382 10.832 -18.191 1.00 87.50 188 ALA A C 1
ATOM 1473 O O . ALA A 1 188 ? 18.090 10.486 -19.336 1.00 87.50 188 ALA A O 1
ATOM 1474 N N . LEU A 1 189 ? 17.447 11.162 -17.295 1.0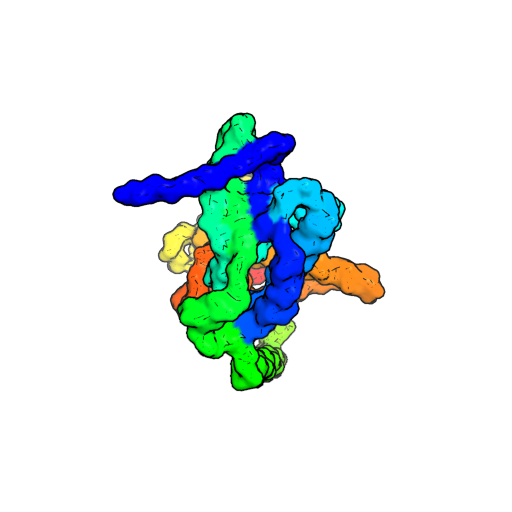0 92.19 189 LEU A N 1
ATOM 1475 C CA . LEU A 1 189 ? 16.010 11.105 -17.563 1.00 92.19 189 LEU A CA 1
ATOM 1476 C C . LEU A 1 189 ? 15.504 12.306 -18.360 1.00 92.19 189 LEU A C 1
ATOM 1478 O O . LEU A 1 189 ? 15.990 13.434 -18.231 1.00 92.19 189 LEU A O 1
ATOM 1482 N N . ALA A 1 190 ? 14.459 12.081 -19.154 1.00 92.94 190 ALA A N 1
ATOM 1483 C CA . ALA A 1 190 ? 13.756 13.164 -19.822 1.00 92.94 190 ALA A CA 1
ATOM 1484 C C . ALA A 1 190 ? 12.998 14.055 -18.815 1.00 92.94 190 ALA A C 1
ATOM 1486 O O . ALA A 1 190 ? 12.475 13.562 -17.807 1.00 92.94 190 ALA A O 1
ATOM 1487 N N . PRO A 1 191 ? 12.843 15.362 -19.104 1.00 93.38 191 PRO A N 1
ATOM 1488 C CA . PRO A 1 191 ? 12.008 16.240 -18.292 1.00 93.38 191 PRO A CA 1
ATOM 1489 C C . PRO A 1 191 ? 10.549 15.750 -18.206 1.00 93.38 191 PRO A C 1
ATOM 1491 O O . PRO A 1 191 ? 10.075 15.063 -19.120 1.00 93.38 191 PRO A O 1
ATOM 1494 N N . PRO A 1 192 ? 9.795 16.150 -17.165 1.00 90.69 192 PRO A N 1
ATOM 1495 C CA . PRO A 1 192 ? 8.392 15.776 -17.000 1.00 90.69 192 PRO A CA 1
ATOM 1496 C C . PRO A 1 192 ? 7.559 16.014 -18.262 1.00 90.69 192 PRO A C 1
ATOM 1498 O O . PRO A 1 192 ? 7.715 17.034 -18.940 1.00 90.69 192 PRO A O 1
ATOM 1501 N N . ARG A 1 193 ? 6.646 15.084 -18.566 1.00 88.06 193 ARG A N 1
ATOM 1502 C CA . ARG A 1 193 ? 5.733 15.138 -19.732 1.00 88.06 193 ARG A CA 1
ATOM 1503 C C . ARG A 1 193 ? 6.423 15.274 -21.102 1.00 88.06 193 ARG A C 1
ATOM 1505 O O . ARG A 1 193 ? 5.790 15.698 -22.069 1.00 88.06 193 ARG A O 1
ATOM 1512 N N . THR A 1 194 ? 7.696 14.899 -21.209 1.00 91.62 194 THR A N 1
ATOM 1513 C CA . THR A 1 194 ? 8.444 14.933 -22.472 1.00 91.62 194 THR A CA 1
ATOM 1514 C C . THR A 1 194 ? 8.390 13.579 -23.174 1.00 91.62 194 THR A C 1
ATOM 1516 O O . THR A 1 194 ? 8.480 12.536 -22.536 1.00 91.62 194 THR A O 1
ATOM 1519 N N . ARG A 1 195 ? 8.270 13.592 -24.506 1.00 91.94 195 ARG A N 1
ATOM 1520 C CA . ARG A 1 195 ? 8.353 12.396 -25.355 1.00 91.94 195 ARG A CA 1
ATOM 1521 C C . ARG A 1 195 ? 9.572 12.506 -26.260 1.00 91.94 195 ARG A C 1
ATOM 1523 O O . ARG A 1 195 ? 9.579 13.309 -27.190 1.00 91.94 195 ARG A O 1
ATOM 1530 N N . LYS A 1 196 ? 10.620 11.757 -25.934 1.00 92.31 196 LYS A N 1
ATOM 1531 C CA . LYS A 1 196 ? 11.870 11.666 -26.697 1.00 92.31 196 LYS A CA 1
ATOM 1532 C C . LYS A 1 196 ? 12.332 10.220 -26.693 1.00 92.31 196 LYS A C 1
ATOM 1534 O O . LYS A 1 196 ? 12.088 9.518 -25.724 1.00 92.31 196 LYS A O 1
ATOM 1539 N N . SER A 1 197 ? 13.042 9.812 -27.731 1.00 92.44 197 SER A N 1
ATOM 1540 C CA . SER A 1 197 ? 13.638 8.471 -27.831 1.00 92.44 197 SER A CA 1
ATOM 1541 C C . SER A 1 197 ? 15.144 8.480 -27.555 1.00 92.44 197 SER A C 1
ATOM 1543 O O . SER A 1 197 ? 15.767 7.427 -27.494 1.00 92.44 197 SER A O 1
ATOM 1545 N N . TYR A 1 198 ? 15.735 9.672 -27.403 1.00 93.94 198 TYR A N 1
ATOM 1546 C CA . TYR A 1 198 ? 17.166 9.862 -27.197 1.00 93.94 198 TYR A CA 1
ATOM 1547 C C . TYR A 1 198 ? 17.454 11.100 -26.338 1.00 93.94 198 TYR A C 1
ATOM 1549 O O . TYR A 1 198 ? 16.874 12.169 -26.568 1.00 93.94 198 TYR A O 1
ATOM 1557 N N . GLN A 1 199 ? 18.380 10.977 -25.389 1.00 92.62 199 GLN A N 1
ATOM 1558 C CA . GLN A 1 199 ? 18.954 12.087 -24.629 1.00 92.62 199 GLN A CA 1
ATOM 1559 C C . GLN A 1 199 ? 20.437 11.830 -24.364 1.00 92.62 199 GLN A C 1
ATOM 1561 O O . GLN A 1 199 ? 20.860 10.689 -24.219 1.00 92.62 199 GLN A O 1
ATOM 1566 N N . LYS A 1 200 ? 21.226 12.905 -24.294 1.00 92.62 200 LYS A N 1
ATOM 1567 C CA . LYS A 1 200 ? 22.644 12.849 -23.949 1.00 92.62 200 LYS A CA 1
ATOM 1568 C C . LYS A 1 200 ? 22.955 13.891 -22.885 1.00 92.62 200 LYS A C 1
ATOM 1570 O O . LYS A 1 200 ? 22.664 15.068 -23.099 1.00 92.62 200 LYS A O 1
ATOM 1575 N N . SER A 1 201 ? 23.584 13.466 -21.796 1.00 88.25 201 SER A N 1
ATOM 1576 C CA . SER A 1 201 ? 23.931 14.324 -20.662 1.00 88.25 201 SER A CA 1
ATOM 1577 C C . SER A 1 201 ? 25.393 14.132 -20.263 1.00 88.25 201 SER A C 1
ATOM 1579 O O . SER A 1 201 ? 25.932 13.030 -20.327 1.00 88.25 201 SER A O 1
ATOM 1581 N N . MET A 1 202 ? 26.051 15.218 -19.859 1.00 86.44 202 MET A N 1
ATOM 1582 C CA . MET A 1 202 ? 27.385 1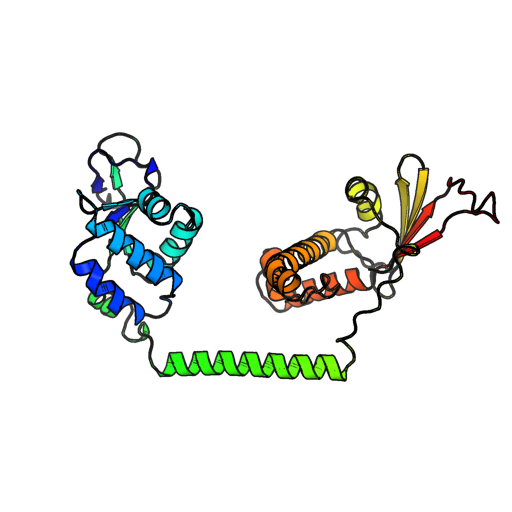5.168 -19.257 1.00 86.44 202 MET A CA 1
ATOM 1583 C C . MET A 1 202 ? 27.239 14.936 -17.757 1.00 86.44 202 MET A C 1
ATOM 1585 O O . MET A 1 202 ? 26.598 15.740 -17.088 1.00 86.44 202 MET A O 1
ATOM 1589 N N . VAL A 1 203 ? 27.866 13.887 -17.236 1.00 83.94 203 VAL A N 1
ATOM 1590 C CA . VAL A 1 203 ? 27.850 13.530 -15.812 1.00 83.94 203 VAL A CA 1
ATOM 1591 C C . VAL A 1 203 ? 29.278 13.432 -15.274 1.00 83.94 203 VAL A C 1
ATOM 1593 O O . VAL A 1 203 ? 30.236 13.235 -16.024 1.00 83.94 203 VAL A O 1
ATOM 1596 N N . SER A 1 204 ? 29.439 13.606 -13.965 1.00 80.38 204 SER A N 1
ATOM 1597 C CA . SER A 1 204 ? 30.720 13.414 -13.278 1.00 80.38 204 SER A CA 1
ATOM 1598 C C . SER A 1 204 ? 30.579 12.266 -12.294 1.00 80.38 204 SER A C 1
ATOM 1600 O O . SER A 1 204 ? 29.721 12.314 -11.414 1.00 80.38 204 SER A O 1
ATOM 1602 N N . ILE A 1 205 ? 31.407 11.238 -12.449 1.00 73.00 205 ILE A N 1
ATOM 1603 C CA . ILE A 1 205 ? 31.366 10.028 -11.627 1.00 73.00 205 ILE A CA 1
ATOM 1604 C C . ILE A 1 205 ? 32.728 9.884 -10.975 1.00 73.00 205 ILE A C 1
ATOM 1606 O O . ILE A 1 205 ? 33.732 9.711 -11.661 1.00 73.00 205 ILE A O 1
ATOM 1610 N N . SER A 1 206 ? 32.773 10.016 -9.649 1.00 70.12 206 SER A N 1
ATOM 1611 C CA . SER A 1 206 ? 34.013 9.894 -8.867 1.00 70.12 206 SER A CA 1
ATOM 1612 C C . SER A 1 206 ? 35.162 10.788 -9.373 1.00 70.12 206 SER A C 1
ATOM 1614 O O . SER A 1 206 ? 36.328 10.423 -9.278 1.00 70.12 206 SER A O 1
ATOM 1616 N N . GLY A 1 207 ? 34.834 11.965 -9.925 1.00 71.69 207 GLY A N 1
ATOM 1617 C CA . GLY A 1 207 ? 35.801 12.925 -10.478 1.00 71.69 207 GLY A CA 1
ATOM 1618 C C . GLY A 1 207 ? 36.116 12.756 -11.972 1.00 71.69 207 GLY A C 1
ATOM 1619 O O . GLY A 1 207 ? 36.738 13.641 -12.559 1.00 71.69 207 GLY A O 1
ATOM 1620 N N . THR A 1 208 ? 35.651 11.680 -12.610 1.00 75.19 208 THR A N 1
ATOM 1621 C CA . THR A 1 208 ? 35.820 11.410 -14.046 1.00 75.19 208 THR A CA 1
ATOM 1622 C C . THR A 1 208 ? 34.653 12.003 -14.827 1.00 75.19 208 THR A C 1
ATOM 1624 O O . THR A 1 208 ? 33.489 11.765 -14.497 1.00 75.19 208 THR A O 1
ATOM 1627 N N . LYS A 1 209 ? 34.945 12.758 -15.894 1.00 81.12 209 LYS A N 1
ATOM 1628 C CA . LYS A 1 209 ? 33.899 13.227 -16.810 1.00 81.12 209 LYS A CA 1
ATOM 1629 C C . LYS A 1 209 ? 33.409 12.057 -17.654 1.00 81.12 209 LYS A C 1
ATOM 1631 O O . LYS A 1 209 ? 34.208 11.364 -18.282 1.00 81.12 209 LYS A O 1
ATOM 1636 N N . ALA A 1 210 ? 32.100 11.883 -17.711 1.00 82.88 210 ALA A N 1
ATOM 1637 C CA . ALA A 1 210 ? 31.455 10.871 -18.523 1.00 82.88 210 ALA A CA 1
ATOM 1638 C C . ALA A 1 210 ? 30.251 11.464 -19.261 1.00 82.88 210 ALA A C 1
ATOM 1640 O O . ALA A 1 210 ? 29.725 12.523 -18.909 1.00 82.88 210 ALA A O 1
ATOM 1641 N N . VAL A 1 211 ? 29.833 10.782 -20.316 1.00 85.50 211 VAL A N 1
ATOM 1642 C CA . VAL A 1 211 ? 28.608 11.070 -21.054 1.00 85.50 211 VAL A CA 1
ATOM 1643 C C . VAL A 1 211 ? 27.659 9.916 -20.810 1.00 85.50 211 VAL A C 1
ATOM 1645 O O . VAL A 1 211 ? 28.036 8.771 -21.028 1.00 85.50 211 VAL A O 1
ATOM 1648 N N . ILE A 1 212 ? 26.435 10.212 -20.395 1.00 87.75 212 ILE A N 1
ATOM 1649 C CA . ILE A 1 212 ? 25.357 9.230 -20.373 1.00 87.75 212 ILE A CA 1
ATOM 1650 C C . ILE A 1 212 ? 24.433 9.474 -21.562 1.00 87.75 212 ILE A C 1
ATOM 1652 O O . ILE A 1 212 ? 23.982 10.597 -21.803 1.00 87.75 212 ILE A O 1
ATOM 1656 N N . GLU A 1 213 ? 24.197 8.422 -22.331 1.00 88.81 213 GLU A N 1
ATOM 1657 C CA . GLU A 1 213 ? 23.221 8.376 -23.407 1.00 88.81 213 GLU A CA 1
ATOM 1658 C C . GLU A 1 213 ? 22.040 7.524 -22.961 1.00 88.81 213 GLU A C 1
ATOM 1660 O O . GLU A 1 213 ? 22.212 6.398 -22.506 1.00 88.81 213 GLU A O 1
ATOM 1665 N N . THR A 1 214 ? 20.841 8.067 -23.113 1.00 92.19 214 THR A N 1
ATOM 1666 C CA . THR A 1 214 ? 19.588 7.395 -22.779 1.00 92.19 214 THR A CA 1
ATOM 1667 C C . THR A 1 214 ? 18.834 7.154 -24.071 1.00 92.19 214 THR A C 1
ATOM 1669 O O . THR A 1 214 ? 18.569 8.110 -24.809 1.00 92.19 214 THR A O 1
ATOM 1672 N N . ARG A 1 215 ? 18.506 5.899 -24.369 1.00 91.25 215 ARG A N 1
ATOM 1673 C CA . ARG A 1 215 ? 17.901 5.478 -25.637 1.00 91.25 215 ARG A CA 1
ATOM 1674 C C . ARG A 1 215 ? 16.650 4.657 -25.375 1.00 91.25 215 ARG A C 1
ATOM 1676 O O . ARG A 1 215 ? 16.532 4.008 -24.351 1.00 91.25 215 ARG A O 1
ATOM 1683 N N . SER A 1 216 ? 15.701 4.698 -26.297 1.00 91.56 216 SER A N 1
ATOM 1684 C CA . SER A 1 216 ? 14.553 3.799 -26.276 1.00 91.56 216 SER A CA 1
ATOM 1685 C C . SER A 1 216 ? 14.058 3.557 -27.693 1.00 91.56 216 SER A C 1
ATOM 1687 O O . SER A 1 216 ? 14.077 4.467 -28.524 1.00 91.56 216 SER A O 1
ATOM 1689 N N . SER A 1 217 ? 13.552 2.354 -27.961 1.00 85.81 217 SER A N 1
ATOM 1690 C CA . SER A 1 217 ? 12.771 2.071 -29.174 1.00 85.81 217 SER A CA 1
ATOM 1691 C C . SER A 1 217 ? 11.425 2.814 -29.196 1.00 85.81 217 SER A C 1
ATOM 1693 O O . SER A 1 217 ? 10.806 2.952 -30.252 1.00 85.81 217 SER A O 1
ATOM 1695 N N . LYS A 1 218 ? 10.984 3.320 -28.036 1.00 92.75 218 LYS A N 1
ATOM 1696 C CA . LYS A 1 218 ? 9.762 4.101 -27.828 1.00 92.75 218 LYS A CA 1
ATOM 1697 C C . LYS A 1 218 ? 10.107 5.487 -27.273 1.00 92.75 218 LYS A C 1
ATOM 16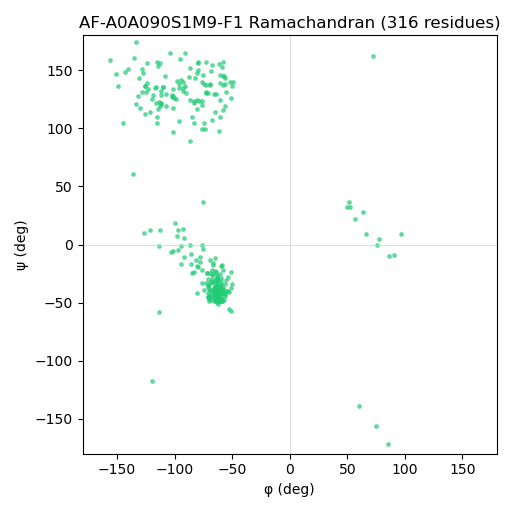99 O O . LYS A 1 218 ? 10.756 6.285 -27.947 1.00 92.75 218 LYS A O 1
ATOM 1704 N N . ASN A 1 219 ? 9.640 5.801 -26.065 1.00 92.62 219 ASN A N 1
ATOM 1705 C CA . ASN A 1 219 ? 9.974 7.017 -25.337 1.00 92.62 219 ASN A CA 1
ATOM 1706 C C . ASN A 1 219 ? 10.851 6.643 -24.146 1.00 92.62 219 ASN A C 1
ATOM 1708 O O . ASN A 1 219 ? 10.520 5.707 -23.425 1.00 92.62 219 ASN A O 1
ATOM 1712 N N . ILE A 1 220 ? 11.911 7.409 -23.916 1.00 94.19 220 ILE A N 1
ATOM 1713 C CA . ILE A 1 220 ? 12.769 7.241 -22.748 1.00 94.19 220 ILE A CA 1
ATOM 1714 C C . ILE A 1 220 ? 12.017 7.597 -21.466 1.00 94.19 220 ILE A C 1
ATOM 1716 O O . ILE A 1 220 ? 11.084 8.411 -21.477 1.00 94.19 220 ILE A O 1
ATOM 1720 N N . MET A 1 221 ? 12.462 7.012 -20.359 1.00 95.44 221 MET A N 1
ATOM 1721 C CA . MET A 1 221 ? 11.990 7.343 -19.022 1.00 95.44 221 MET A CA 1
ATOM 1722 C C . MET A 1 221 ? 12.060 8.845 -18.739 1.00 95.44 221 MET A C 1
ATOM 1724 O O . MET A 1 221 ? 13.029 9.537 -19.065 1.00 95.44 221 MET A O 1
ATOM 1728 N N . THR A 1 222 ? 11.027 9.336 -18.064 1.00 94.38 222 THR A N 1
ATOM 1729 C CA . THR A 1 222 ? 10.961 10.698 -17.537 1.00 94.38 222 THR A CA 1
ATOM 1730 C C . THR A 1 222 ? 11.181 10.708 -16.028 1.00 94.38 222 THR A C 1
ATOM 1732 O O . THR A 1 222 ? 11.035 9.686 -15.358 1.00 94.38 222 THR A O 1
ATOM 1735 N N . VAL A 1 223 ? 11.453 11.883 -15.461 1.00 91.19 223 VAL A N 1
ATOM 1736 C CA . VAL A 1 223 ? 11.544 12.063 -13.998 1.00 91.19 223 VAL A CA 1
ATOM 1737 C C . VAL A 1 223 ? 10.264 11.603 -13.269 1.00 91.19 223 VAL A C 1
ATOM 1739 O O . VAL A 1 223 ? 10.341 11.081 -12.159 1.00 91.19 223 VAL A O 1
ATOM 1742 N N . ASP A 1 224 ? 9.088 11.710 -13.901 1.00 90.12 224 ASP A N 1
ATOM 1743 C CA . ASP A 1 224 ? 7.806 11.277 -13.315 1.00 90.12 224 ASP A CA 1
ATOM 1744 C C . ASP A 1 224 ? 7.711 9.744 -13.136 1.00 90.12 224 ASP A C 1
ATOM 1746 O O . ASP A 1 224 ? 6.933 9.249 -12.306 1.00 90.12 224 ASP A O 1
ATOM 1750 N N . ASP A 1 225 ? 8.511 8.991 -13.900 1.00 94.38 225 ASP A N 1
ATOM 1751 C CA . ASP A 1 225 ? 8.544 7.528 -13.889 1.00 94.38 225 ASP A CA 1
ATOM 1752 C C . ASP A 1 225 ? 9.371 6.968 -12.721 1.00 94.38 225 ASP A C 1
ATOM 1754 O O . ASP A 1 225 ? 9.144 5.829 -12.309 1.00 94.38 225 ASP A O 1
ATOM 1758 N N . LEU A 1 226 ? 10.249 7.774 -12.103 1.00 92.12 226 LEU A N 1
ATOM 1759 C CA . LEU A 1 226 ? 11.073 7.346 -10.963 1.00 92.12 226 LEU A CA 1
ATOM 1760 C C . LEU A 1 226 ? 10.233 6.814 -9.809 1.00 92.12 226 LEU A C 1
ATOM 1762 O O . LEU A 1 226 ? 10.544 5.778 -9.232 1.00 92.12 226 LEU A O 1
ATOM 1766 N N . MET A 1 227 ? 9.125 7.478 -9.488 1.00 90.81 227 MET A N 1
ATOM 1767 C CA . MET A 1 227 ? 8.249 6.995 -8.423 1.00 90.81 227 MET A CA 1
ATOM 1768 C C . MET A 1 227 ? 7.647 5.619 -8.749 1.00 90.81 227 MET A C 1
ATOM 1770 O O . MET A 1 227 ? 7.366 4.854 -7.830 1.00 90.81 227 MET A O 1
ATOM 1774 N N . THR A 1 228 ? 7.411 5.298 -10.030 1.00 94.62 228 THR A N 1
ATOM 1775 C CA . THR A 1 228 ? 6.960 3.957 -10.443 1.00 94.62 228 THR A CA 1
ATOM 1776 C C . THR A 1 228 ? 8.095 2.965 -10.250 1.00 94.62 228 THR A C 1
ATOM 1778 O O . THR A 1 228 ? 7.872 1.933 -9.632 1.00 94.62 228 THR A O 1
ATOM 1781 N N . LEU A 1 229 ? 9.308 3.307 -10.689 1.00 94.19 229 LEU A N 1
ATOM 1782 C CA . LEU A 1 229 ? 10.490 2.462 -10.528 1.00 94.19 229 LEU A CA 1
ATOM 1783 C C . LEU A 1 229 ? 10.760 2.126 -9.050 1.00 94.19 229 LEU A C 1
ATOM 1785 O O . LEU A 1 229 ? 10.877 0.958 -8.691 1.00 94.19 229 LEU A O 1
ATOM 1789 N N . PHE A 1 230 ? 10.737 3.121 -8.160 1.00 92.31 230 PHE A N 1
ATOM 1790 C CA . PHE A 1 230 ? 10.894 2.895 -6.717 1.00 92.31 230 PHE A CA 1
ATOM 1791 C C . PHE A 1 230 ? 9.750 2.073 -6.106 1.00 92.31 230 PHE A C 1
ATOM 1793 O O . PHE A 1 230 ? 9.972 1.314 -5.158 1.00 92.31 230 PHE A O 1
ATOM 1800 N N . ALA A 1 231 ? 8.532 2.177 -6.647 1.00 93.19 231 ALA A N 1
ATOM 1801 C CA . ALA A 1 231 ? 7.434 1.304 -6.244 1.00 93.19 231 ALA A CA 1
ATOM 1802 C C . ALA A 1 231 ? 7.710 -0.156 -6.648 1.00 93.19 231 ALA A C 1
ATOM 1804 O O . ALA A 1 231 ? 7.488 -1.052 -5.837 1.00 93.19 231 ALA A O 1
ATOM 1805 N N . LEU A 1 232 ? 8.251 -0.397 -7.849 1.00 94.38 232 LEU A N 1
ATOM 1806 C CA . LEU A 1 232 ? 8.654 -1.736 -8.297 1.00 94.38 232 LEU A CA 1
ATOM 1807 C C . LEU A 1 232 ? 9.767 -2.318 -7.414 1.00 94.38 232 LEU A C 1
ATOM 1809 O O . LEU A 1 232 ? 9.656 -3.470 -6.997 1.00 94.38 232 LEU A O 1
ATOM 1813 N N . PHE A 1 233 ? 10.788 -1.529 -7.058 1.00 92.06 233 PHE A N 1
ATOM 1814 C CA . PHE A 1 233 ? 11.835 -1.957 -6.119 1.00 92.06 233 PHE A CA 1
ATOM 1815 C C . PHE A 1 233 ? 11.256 -2.345 -4.760 1.00 92.06 233 PHE A C 1
ATOM 1817 O O . PHE A 1 233 ? 11.530 -3.430 -4.252 1.00 92.06 233 PHE A O 1
ATOM 1824 N N . THR A 1 234 ? 10.400 -1.488 -4.201 1.00 92.31 234 THR A N 1
ATOM 1825 C CA . THR A 1 234 ? 9.771 -1.730 -2.896 1.00 92.31 234 THR A CA 1
ATOM 1826 C C . THR A 1 234 ? 8.964 -3.025 -2.899 1.00 92.31 234 THR A C 1
ATOM 1828 O O . THR A 1 234 ? 9.128 -3.853 -2.008 1.00 92.31 234 THR A O 1
ATOM 1831 N N . LEU A 1 235 ? 8.113 -3.223 -3.910 1.00 91.88 235 LEU A N 1
ATOM 1832 C CA . LEU A 1 235 ? 7.286 -4.426 -4.012 1.00 91.88 235 LEU A CA 1
ATOM 1833 C C . LEU A 1 235 ? 8.125 -5.681 -4.270 1.00 91.88 235 LEU A C 1
ATOM 1835 O O . LEU A 1 235 ? 7.773 -6.754 -3.791 1.00 91.88 235 LEU A O 1
ATOM 1839 N N . THR A 1 236 ? 9.243 -5.549 -4.985 1.00 90.88 236 THR A N 1
ATOM 1840 C CA . THR A 1 236 ? 10.172 -6.656 -5.229 1.00 90.88 236 THR A CA 1
ATOM 1841 C C . THR A 1 236 ? 10.824 -7.133 -3.941 1.00 90.88 236 THR A C 1
ATOM 1843 O O . THR A 1 236 ? 10.782 -8.326 -3.647 1.00 90.88 236 THR A O 1
ATOM 1846 N N . VAL A 1 237 ? 11.353 -6.208 -3.138 1.00 90.38 237 VAL A N 1
ATOM 1847 C CA . VAL A 1 237 ? 11.927 -6.534 -1.825 1.00 90.38 237 VAL A CA 1
ATOM 1848 C C . VAL A 1 237 ? 10.859 -7.129 -0.908 1.00 90.38 237 VAL A C 1
ATOM 1850 O O . VAL A 1 237 ? 11.057 -8.209 -0.367 1.00 90.38 237 VAL A O 1
ATOM 1853 N N . GLN A 1 238 ? 9.679 -6.503 -0.819 1.00 87.62 238 GLN A N 1
ATOM 1854 C CA . GLN A 1 238 ? 8.575 -7.008 0.007 1.00 87.62 238 GLN A CA 1
ATOM 1855 C C . GLN A 1 238 ? 8.132 -8.422 -0.381 1.00 87.62 238 GLN A C 1
ATOM 1857 O O . GLN A 1 238 ? 7.815 -9.226 0.495 1.00 87.62 238 GLN A O 1
ATOM 1862 N N . TYR A 1 239 ? 8.095 -8.730 -1.679 1.00 90.31 239 TYR A N 1
ATOM 1863 C CA . TYR A 1 239 ? 7.741 -10.061 -2.152 1.00 90.31 239 TYR A CA 1
ATOM 1864 C C . TYR A 1 239 ? 8.759 -11.100 -1.677 1.00 90.31 239 TYR A C 1
ATOM 1866 O O . TYR A 1 239 ? 8.368 -12.120 -1.112 1.00 90.31 239 TYR A O 1
ATOM 1874 N N . HIS A 1 240 ? 10.054 -10.846 -1.873 1.00 87.19 240 HIS A N 1
ATOM 1875 C CA . HIS A 1 240 ? 11.094 -11.812 -1.511 1.00 87.19 240 HIS A CA 1
ATOM 1876 C C . HIS A 1 240 ? 11.301 -11.931 -0.002 1.00 87.19 240 HIS A C 1
ATOM 1878 O O . HIS A 1 240 ? 11.512 -13.043 0.473 1.00 87.19 240 HIS A O 1
ATOM 1884 N N . ASP A 1 241 ? 11.125 -10.848 0.757 1.00 87.19 241 ASP A N 1
ATOM 1885 C CA . ASP A 1 241 ? 11.120 -10.888 2.225 1.00 87.19 241 ASP A CA 1
ATOM 1886 C C . ASP A 1 241 ? 9.968 -11.753 2.756 1.00 87.19 241 ASP A C 1
ATOM 1888 O O . ASP A 1 241 ? 10.143 -12.530 3.693 1.00 87.19 241 ASP A O 1
ATOM 1892 N N . HIS A 1 242 ? 8.785 -11.670 2.135 1.00 86.81 242 HIS A N 1
ATOM 1893 C CA . HIS A 1 242 ? 7.628 -12.471 2.540 1.00 86.81 242 HIS A CA 1
ATOM 1894 C C . HIS A 1 242 ? 7.820 -13.977 2.297 1.00 86.81 242 HIS A C 1
ATOM 1896 O O . HIS A 1 242 ? 7.309 -14.783 3.071 1.00 86.81 242 HIS A O 1
ATOM 1902 N N . HIS A 1 243 ? 8.560 -14.356 1.250 1.00 84.25 243 HIS A N 1
ATOM 1903 C CA . HIS A 1 243 ? 8.815 -15.757 0.879 1.00 84.25 243 HIS A CA 1
ATOM 1904 C C . HIS A 1 243 ? 10.174 -16.274 1.384 1.00 84.25 243 HIS A C 1
ATOM 1906 O O . HIS A 1 243 ? 10.575 -17.392 1.064 1.00 84.25 243 HIS A O 1
ATOM 1912 N N . HIS A 1 244 ? 10.881 -15.488 2.200 1.00 82.88 244 HIS A N 1
ATOM 1913 C CA . HIS A 1 244 ? 12.227 -15.801 2.672 1.00 82.88 244 HIS A CA 1
ATOM 1914 C C . HIS A 1 244 ? 12.309 -17.147 3.416 1.00 82.88 244 HIS A C 1
ATOM 1916 O O . HIS A 1 244 ? 13.228 -17.933 3.187 1.00 82.88 244 HIS A O 1
ATOM 1922 N N . GLU A 1 245 ? 11.325 -17.455 4.270 1.00 80.81 245 GLU A N 1
ATOM 1923 C CA . GLU A 1 245 ? 11.268 -18.742 4.979 1.00 80.81 245 GLU A CA 1
ATOM 1924 C C . GLU A 1 245 ? 11.057 -19.930 4.026 1.00 80.81 245 GLU A C 1
ATOM 1926 O O . GLU A 1 245 ? 11.671 -20.979 4.210 1.00 80.81 245 GLU A O 1
ATOM 1931 N N . GLU A 1 246 ? 10.247 -19.764 2.976 1.00 77.88 246 GLU A N 1
ATOM 1932 C CA . GLU A 1 246 ? 10.004 -20.802 1.965 1.00 77.88 246 GLU A CA 1
ATOM 1933 C C . GLU A 1 246 ? 11.283 -21.111 1.175 1.00 77.88 246 GLU A C 1
ATOM 1935 O O . GLU A 1 246 ? 11.633 -22.277 0.988 1.00 77.88 246 GLU A O 1
ATOM 1940 N N . TYR A 1 247 ? 12.033 -20.078 0.780 1.00 81.62 247 TYR A N 1
ATOM 1941 C CA . TYR A 1 247 ? 13.319 -20.249 0.097 1.00 81.62 247 TYR A CA 1
ATOM 1942 C C . TYR A 1 247 ? 14.332 -21.011 0.958 1.00 81.62 247 TYR A C 1
ATOM 1944 O O . TYR A 1 247 ? 15.036 -21.889 0.451 1.00 81.62 247 TYR A O 1
ATOM 1952 N N . HIS A 1 248 ? 14.368 -20.720 2.263 1.00 77.19 248 HIS A N 1
ATOM 1953 C CA . HIS A 1 248 ? 15.232 -21.418 3.212 1.00 77.19 248 HIS A CA 1
ATOM 1954 C C . HIS A 1 248 ? 14.854 -22.885 3.410 1.00 77.19 248 HIS A C 1
ATOM 1956 O O . HIS A 1 248 ? 15.746 -23.734 3.423 1.00 77.19 248 HIS A O 1
ATOM 1962 N N . LEU A 1 249 ? 13.562 -23.192 3.554 1.00 74.81 249 LEU A N 1
ATOM 1963 C CA . LEU A 1 249 ? 13.083 -24.564 3.745 1.00 74.81 249 LEU A CA 1
ATOM 1964 C C . LEU A 1 249 ? 13.349 -25.444 2.518 1.00 74.81 249 LEU A C 1
ATOM 1966 O O . LEU A 1 249 ? 13.728 -26.604 2.665 1.00 74.81 249 LEU A O 1
ATOM 1970 N N . ASP A 1 250 ? 13.214 -24.878 1.319 1.00 76.19 250 ASP A N 1
ATOM 1971 C CA . ASP A 1 250 ? 13.418 -25.589 0.057 1.00 76.19 250 ASP A CA 1
ATOM 1972 C C . ASP A 1 250 ? 14.884 -25.598 -0.426 1.00 76.19 250 ASP A C 1
ATOM 1974 O O . ASP A 1 250 ? 15.168 -26.143 -1.496 1.00 76.19 250 ASP A O 1
ATOM 1978 N N . ALA A 1 251 ? 15.814 -24.977 0.316 1.00 70.19 251 ALA A N 1
ATOM 1979 C CA . ALA A 1 251 ? 17.205 -24.745 -0.096 1.00 70.19 251 ALA A CA 1
ATOM 1980 C C . ALA A 1 251 ? 17.334 -24.107 -1.499 1.00 70.19 251 ALA A C 1
ATOM 1982 O O . ALA A 1 251 ? 18.287 -24.366 -2.240 1.00 70.19 251 ALA A O 1
ATOM 1983 N N . LYS A 1 252 ? 16.360 -23.275 -1.883 1.00 72.56 252 LYS A N 1
ATOM 1984 C CA . LYS A 1 252 ? 16.330 -22.596 -3.181 1.00 72.56 252 LYS A CA 1
ATOM 1985 C C . LYS A 1 252 ? 17.026 -21.244 -3.073 1.00 72.56 252 LYS A C 1
ATOM 1987 O O . LYS A 1 252 ? 16.780 -20.484 -2.142 1.00 72.56 252 LYS A O 1
ATOM 1992 N N . GLN A 1 253 ? 17.859 -20.916 -4.062 1.00 77.00 253 GLN A N 1
ATOM 1993 C CA . GLN A 1 253 ? 18.290 -19.530 -4.254 1.00 77.00 253 GLN A CA 1
ATOM 1994 C C . GLN A 1 253 ? 17.072 -18.639 -4.515 1.00 77.00 253 GLN A C 1
ATOM 1996 O O . GLN A 1 253 ? 16.116 -19.065 -5.172 1.00 77.00 253 GLN A O 1
ATOM 2001 N N . VAL A 1 254 ? 17.135 -17.398 -4.026 1.00 76.12 254 VAL A N 1
ATOM 2002 C CA . VAL A 1 254 ? 16.104 -16.387 -4.279 1.00 76.12 254 VAL A CA 1
ATOM 2003 C C . VAL A 1 254 ? 15.948 -16.225 -5.796 1.00 76.12 254 VAL A C 1
ATOM 2005 O O . VAL A 1 254 ? 16.921 -15.898 -6.479 1.00 76.12 254 VAL A O 1
ATOM 2008 N N . PRO A 1 255 ? 14.759 -16.490 -6.360 1.00 80.88 255 PRO A N 1
ATOM 2009 C CA . PRO A 1 255 ? 14.577 -16.441 -7.798 1.00 80.88 255 PRO A CA 1
ATOM 2010 C C . PRO A 1 255 ? 14.591 -14.989 -8.282 1.00 80.88 255 PRO A C 1
ATOM 2012 O O . PRO A 1 255 ? 13.892 -14.140 -7.736 1.00 80.88 255 PRO A O 1
ATOM 2015 N N . ASN A 1 256 ? 15.279 -14.716 -9.392 1.00 78.56 256 ASN A N 1
ATOM 2016 C CA . ASN A 1 256 ? 15.256 -13.409 -10.062 1.00 78.56 256 ASN A CA 1
ATOM 2017 C C . ASN A 1 256 ? 13.945 -13.162 -10.850 1.00 78.56 256 ASN A C 1
ATOM 2019 O O . ASN A 1 256 ? 13.939 -12.651 -11.967 1.00 78.56 256 ASN A O 1
ATOM 2023 N N . LYS A 1 257 ? 12.812 -13.630 -10.319 1.00 80.12 257 LYS A N 1
ATOM 2024 C CA . LYS A 1 257 ? 11.480 -13.483 -10.911 1.00 80.12 257 LYS A CA 1
ATOM 2025 C C . LYS A 1 257 ? 10.513 -13.041 -9.828 1.00 80.12 257 LYS A C 1
ATOM 2027 O O . LYS A 1 257 ? 10.294 -13.770 -8.863 1.00 80.12 257 LYS A O 1
ATOM 2032 N N . THR A 1 258 ? 9.896 -11.885 -10.038 1.00 85.44 258 THR A N 1
ATOM 2033 C CA . THR A 1 258 ? 9.008 -11.261 -9.055 1.00 85.44 258 THR A CA 1
ATOM 2034 C C . THR A 1 258 ? 7.653 -10.969 -9.697 1.00 85.44 258 THR A C 1
ATOM 2036 O O . THR A 1 258 ? 7.568 -10.116 -10.582 1.00 85.44 258 THR A O 1
ATOM 2039 N N . PRO A 1 259 ? 6.573 -11.656 -9.294 1.00 88.25 259 PRO A N 1
ATOM 2040 C CA . PRO A 1 259 ? 5.238 -11.340 -9.778 1.00 88.25 259 PRO A CA 1
ATOM 2041 C C . PRO A 1 259 ? 4.709 -10.080 -9.081 1.00 88.25 259 PRO A C 1
ATOM 2043 O O . PRO A 1 259 ? 4.602 -10.042 -7.859 1.00 88.25 259 PRO A O 1
ATOM 2046 N N . LEU A 1 260 ? 4.328 -9.065 -9.860 1.00 88.81 260 LEU A N 1
ATOM 2047 C CA . LEU A 1 260 ? 3.786 -7.803 -9.349 1.00 88.81 260 LEU A CA 1
ATOM 2048 C C . LEU A 1 260 ? 2.398 -7.525 -9.935 1.00 88.81 260 LEU A C 1
ATOM 2050 O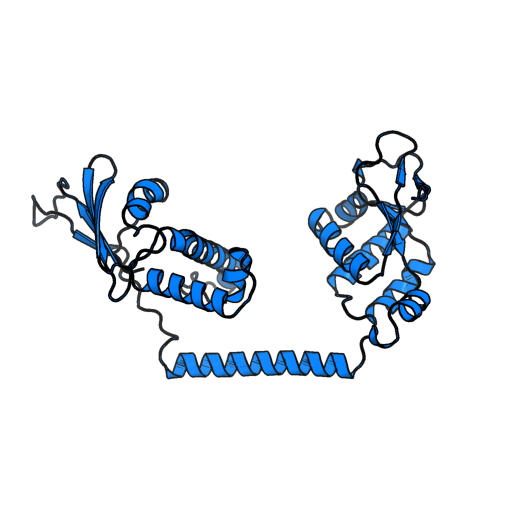 O . LEU A 1 260 ? 2.192 -7.626 -11.146 1.00 88.81 260 LEU A O 1
ATOM 2054 N N . TYR A 1 261 ? 1.439 -7.131 -9.091 1.00 89.44 261 TYR A N 1
ATOM 2055 C CA . TYR A 1 261 ? 0.113 -6.713 -9.548 1.00 89.44 261 TYR A CA 1
ATOM 2056 C C . TYR A 1 261 ? 0.022 -5.193 -9.683 1.00 89.44 261 TYR A C 1
ATOM 2058 O O . TYR A 1 261 ? 0.418 -4.432 -8.801 1.00 89.44 261 TYR A O 1
ATOM 2066 N N . ILE A 1 262 ? -0.608 -4.729 -10.765 1.00 89.50 262 ILE A N 1
ATOM 2067 C CA . ILE A 1 262 ? -0.804 -3.292 -11.017 1.00 89.50 262 ILE A CA 1
ATOM 2068 C C . ILE A 1 262 ? -1.612 -2.589 -9.916 1.00 89.50 262 ILE A C 1
ATOM 2070 O O . ILE A 1 262 ? -1.429 -1.399 -9.673 1.00 89.50 262 ILE A O 1
ATOM 2074 N N . THR A 1 263 ? -2.501 -3.315 -9.237 1.00 89.38 263 THR A N 1
ATOM 2075 C CA . THR A 1 263 ? -3.268 -2.806 -8.093 1.00 89.38 263 THR A CA 1
ATOM 2076 C C . THR A 1 263 ? -2.368 -2.439 -6.922 1.00 89.38 263 THR A C 1
ATO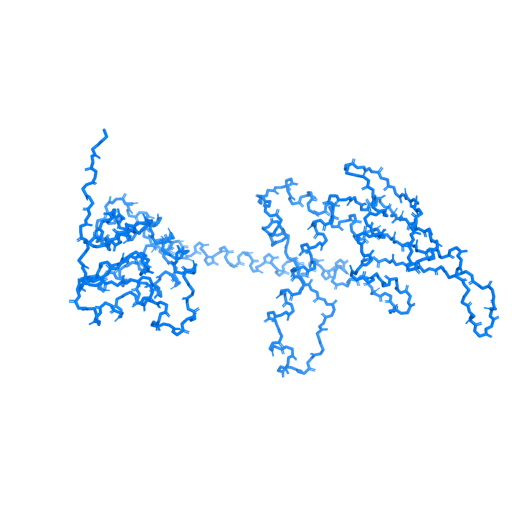M 2078 O O . THR A 1 263 ? -2.611 -1.425 -6.271 1.00 89.38 263 THR A O 1
ATOM 2081 N N . ASP A 1 264 ? -1.306 -3.210 -6.699 1.00 90.75 264 ASP A N 1
ATOM 2082 C CA . ASP A 1 264 ? -0.372 -2.996 -5.595 1.00 90.75 264 ASP A CA 1
ATOM 2083 C C . ASP A 1 264 ? 0.524 -1.796 -5.903 1.00 90.75 264 ASP A C 1
ATOM 2085 O O . ASP A 1 264 ? 0.720 -0.932 -5.050 1.00 90.75 264 ASP A O 1
ATOM 2089 N N . ILE A 1 265 ? 0.949 -1.663 -7.165 1.00 93.19 265 ILE A N 1
ATOM 2090 C CA . ILE A 1 265 ? 1.674 -0.485 -7.660 1.00 93.19 265 ILE A CA 1
ATOM 2091 C C . ILE A 1 265 ? 0.817 0.779 -7.499 1.00 93.19 265 ILE A C 1
ATOM 2093 O O . ILE A 1 265 ? 1.296 1.790 -6.988 1.00 93.19 265 ILE A O 1
ATOM 2097 N N . LEU A 1 266 ? -0.461 0.734 -7.894 1.00 92.00 266 LEU A N 1
ATOM 2098 C CA . LEU A 1 266 ? -1.393 1.857 -7.737 1.00 92.00 266 LEU A CA 1
ATOM 2099 C C . LEU A 1 266 ? -1.593 2.234 -6.267 1.00 92.00 266 LEU A C 1
ATOM 2101 O O . LEU A 1 266 ? -1.531 3.418 -5.931 1.00 92.00 266 LEU A O 1
ATOM 2105 N N . SER A 1 267 ? -1.794 1.236 -5.402 1.00 91.56 267 SER A N 1
ATOM 2106 C CA . SER A 1 267 ? -1.959 1.428 -3.961 1.00 91.56 267 SER A CA 1
ATOM 2107 C C . SER A 1 267 ? -0.718 2.071 -3.342 1.00 91.56 267 SER A C 1
ATOM 2109 O O . SER A 1 267 ? -0.832 3.083 -2.652 1.00 91.56 267 SER A O 1
ATOM 2111 N N . LEU A 1 268 ? 0.474 1.549 -3.650 1.00 92.62 268 LEU A N 1
ATOM 2112 C CA . LEU A 1 268 ? 1.743 2.073 -3.144 1.00 92.62 268 LEU A CA 1
ATOM 2113 C C . LEU A 1 268 ? 2.032 3.490 -3.665 1.00 92.62 268 LEU A C 1
ATOM 2115 O O . LEU A 1 268 ? 2.534 4.337 -2.931 1.00 92.62 268 LEU A O 1
ATOM 2119 N N . ARG A 1 269 ? 1.639 3.789 -4.910 1.00 92.38 269 ARG A N 1
ATOM 2120 C CA . ARG A 1 269 ? 1.708 5.136 -5.502 1.00 92.38 269 ARG A CA 1
ATOM 2121 C C . ARG A 1 269 ? 0.634 6.101 -4.991 1.00 92.38 269 ARG A C 1
ATOM 2123 O O . ARG A 1 269 ? 0.636 7.261 -5.412 1.00 92.38 269 ARG A O 1
ATOM 2130 N N . GLY A 1 270 ? -0.302 5.653 -4.150 1.00 90.88 270 GLY A N 1
ATOM 2131 C CA . GLY A 1 270 ? -1.424 6.466 -3.673 1.00 90.88 270 GLY A CA 1
ATOM 2132 C C . GLY A 1 270 ? -2.379 6.902 -4.791 1.00 90.88 270 GLY A C 1
ATOM 2133 O O . GLY A 1 270 ? -2.997 7.964 -4.710 1.00 90.88 270 GLY A O 1
ATOM 2134 N N . LYS A 1 271 ? -2.476 6.123 -5.875 1.00 90.25 271 LYS A N 1
ATOM 2135 C CA . LYS A 1 271 ? -3.349 6.405 -7.019 1.00 90.25 271 LYS A CA 1
ATOM 2136 C C . LYS A 1 271 ? -4.654 5.632 -6.874 1.00 90.25 271 LYS A C 1
ATOM 2138 O O . LYS A 1 271 ? -4.663 4.439 -6.585 1.00 90.25 271 LYS A O 1
ATOM 2143 N N . LYS A 1 272 ? -5.776 6.312 -7.119 1.00 92.31 272 LYS A N 1
ATOM 2144 C CA . LYS A 1 272 ? -7.091 5.668 -7.131 1.00 92.31 272 LYS A CA 1
ATOM 2145 C C . LYS A 1 272 ? -7.168 4.673 -8.287 1.00 92.31 272 LYS A C 1
ATOM 2147 O O . LYS A 1 272 ? -6.912 5.039 -9.436 1.00 92.31 272 LYS A O 1
ATOM 2152 N N . ASP A 1 273 ? -7.585 3.450 -7.977 1.00 93.69 273 ASP A N 1
ATOM 2153 C CA . ASP A 1 273 ? -7.803 2.414 -8.978 1.00 93.69 273 ASP A CA 1
ATOM 2154 C C . ASP A 1 273 ? -8.885 2.849 -9.982 1.00 93.69 273 ASP A C 1
ATOM 2156 O O . ASP A 1 273 ? -10.059 3.017 -9.646 1.00 93.69 273 ASP A O 1
ATOM 2160 N N . SER A 1 274 ? -8.451 3.120 -11.211 1.00 93.56 274 SER A N 1
ATOM 2161 C CA . SER A 1 274 ? -9.277 3.574 -12.327 1.00 93.56 274 SER A CA 1
ATOM 2162 C C . SER A 1 274 ? -8.595 3.215 -13.647 1.00 93.56 274 SER A C 1
ATOM 2164 O O . SER A 1 274 ? -7.379 3.022 -13.676 1.00 93.56 274 SER A O 1
ATOM 2166 N N . GLY A 1 275 ? -9.361 3.147 -14.742 1.00 94.12 275 GLY A N 1
ATOM 2167 C CA . GLY A 1 275 ? -8.825 2.869 -16.083 1.00 94.12 275 GLY A CA 1
ATOM 2168 C C . GLY A 1 275 ? -7.643 3.779 -16.450 1.00 94.12 275 GLY A C 1
ATOM 2169 O O . GLY A 1 275 ? -6.538 3.268 -16.611 1.00 94.12 275 GLY A O 1
ATOM 2170 N N . PRO A 1 276 ? -7.811 5.117 -16.428 1.00 95.19 276 PRO A N 1
ATOM 2171 C CA . PRO A 1 276 ? -6.728 6.045 -16.758 1.00 95.19 276 PRO A CA 1
ATOM 2172 C C . PRO A 1 276 ? -5.500 5.924 -15.847 1.00 95.19 276 PRO A C 1
ATOM 2174 O O . PRO A 1 276 ? -4.372 6.085 -16.303 1.00 95.19 276 PRO A O 1
ATOM 2177 N N . ALA A 1 277 ? -5.690 5.625 -14.556 1.00 92.25 277 ALA A N 1
ATOM 2178 C CA . ALA A 1 277 ? -4.566 5.428 -13.644 1.00 92.25 277 ALA A CA 1
ATOM 2179 C C . ALA A 1 277 ? -3.795 4.139 -13.960 1.00 92.25 277 ALA A C 1
ATOM 2181 O O . ALA A 1 277 ? -2.567 4.138 -13.914 1.00 92.25 277 ALA A O 1
ATOM 2182 N N . ARG A 1 278 ? -4.499 3.054 -14.312 1.00 93.56 278 ARG A N 1
ATOM 2183 C CA . ARG A 1 278 ? -3.874 1.803 -14.763 1.00 93.56 278 ARG A CA 1
ATOM 2184 C C . ARG A 1 278 ? -3.081 2.023 -16.043 1.00 93.56 278 ARG A C 1
ATOM 2186 O O . ARG A 1 278 ? -1.941 1.586 -16.111 1.00 93.56 278 ARG A O 1
ATOM 2193 N N . ASP A 1 279 ? -3.653 2.726 -17.013 1.00 94.00 279 ASP A N 1
ATOM 2194 C CA . ASP A 1 279 ? -2.975 3.015 -18.279 1.00 94.00 279 ASP A CA 1
ATOM 2195 C C . ASP A 1 279 ? -1.744 3.897 -18.054 1.00 94.00 279 ASP A C 1
ATOM 2197 O O . ASP A 1 279 ? -0.667 3.576 -18.536 1.00 94.00 279 ASP A O 1
ATOM 2201 N N . SER A 1 280 ? -1.839 4.909 -17.186 1.00 93.44 280 SER A N 1
ATOM 2202 C CA . SER A 1 280 ? -0.684 5.727 -16.800 1.00 93.44 280 SER A CA 1
ATOM 2203 C C . SER A 1 280 ? 0.442 4.925 -16.135 1.00 93.44 280 SER A C 1
ATOM 2205 O O . SER A 1 280 ? 1.609 5.251 -16.349 1.00 93.44 280 SER A O 1
ATOM 2207 N N . ILE A 1 281 ? 0.123 3.920 -15.309 1.00 94.94 281 ILE A N 1
ATOM 2208 C CA . ILE A 1 281 ? 1.137 3.038 -14.712 1.00 94.94 281 ILE A CA 1
ATOM 2209 C C . ILE A 1 281 ? 1.739 2.118 -15.773 1.00 94.94 281 ILE A C 1
ATOM 2211 O O . ILE A 1 281 ? 2.955 1.966 -15.794 1.00 94.94 281 ILE A O 1
ATOM 2215 N N . ARG A 1 282 ? 0.927 1.555 -16.677 1.00 95.06 282 ARG A N 1
ATOM 2216 C CA . ARG A 1 282 ? 1.429 0.736 -17.793 1.00 95.06 282 ARG A CA 1
ATOM 2217 C C . ARG A 1 282 ? 2.370 1.525 -18.686 1.00 95.06 282 ARG A C 1
ATOM 2219 O O . ARG A 1 282 ? 3.462 1.052 -18.939 1.00 95.06 282 ARG A O 1
ATOM 2226 N N . ASP A 1 283 ? 1.995 2.740 -19.067 1.00 93.88 283 ASP A N 1
ATOM 2227 C CA . ASP A 1 283 ? 2.840 3.622 -19.872 1.00 93.88 283 ASP A CA 1
ATOM 2228 C C . ASP A 1 283 ? 4.168 3.947 -19.171 1.00 93.88 283 ASP A C 1
ATOM 2230 O O . ASP A 1 283 ? 5.188 4.138 -19.826 1.00 93.88 283 ASP A O 1
ATOM 2234 N N . SER A 1 284 ? 4.155 4.057 -17.839 1.00 95.50 284 SER A N 1
ATOM 2235 C CA . SER A 1 284 ? 5.358 4.295 -17.037 1.00 95.50 284 SER A CA 1
ATOM 2236 C C . SER A 1 284 ? 6.260 3.060 -17.001 1.00 95.50 284 SER A C 1
ATOM 2238 O O . SER A 1 284 ? 7.457 3.186 -17.232 1.00 95.50 284 SER A O 1
ATOM 2240 N N . ILE A 1 285 ? 5.682 1.873 -16.788 1.00 94.94 285 ILE A N 1
ATOM 2241 C CA . ILE A 1 285 ? 6.401 0.590 -16.829 1.00 94.94 285 ILE A CA 1
ATOM 2242 C C . ILE A 1 285 ? 6.977 0.340 -18.224 1.00 94.94 285 ILE A C 1
ATOM 2244 O O . ILE A 1 285 ? 8.137 -0.018 -18.332 1.00 94.94 285 ILE A O 1
ATOM 2248 N N . ASP A 1 286 ? 6.209 0.612 -19.278 1.00 94.06 286 ASP A N 1
ATOM 2249 C CA . ASP A 1 286 ? 6.649 0.469 -20.666 1.00 94.06 286 ASP A CA 1
ATOM 2250 C C . ASP A 1 286 ? 7.856 1.373 -20.964 1.00 94.06 286 ASP A C 1
ATOM 2252 O O . ASP A 1 286 ? 8.834 0.949 -21.566 1.00 94.06 286 ASP A O 1
ATOM 2256 N N . ARG A 1 287 ? 7.855 2.622 -20.481 1.00 93.88 287 ARG A N 1
ATOM 2257 C CA . ARG A 1 287 ? 9.044 3.478 -20.606 1.00 93.88 287 ARG A CA 1
ATOM 2258 C C . ARG A 1 287 ? 10.229 2.949 -19.806 1.00 93.88 287 ARG A C 1
ATOM 2260 O O . ARG A 1 287 ? 11.344 3.074 -20.291 1.00 93.88 287 ARG A O 1
ATOM 2267 N N . ILE A 1 288 ? 10.007 2.403 -18.611 1.00 94.00 288 ILE A N 1
ATOM 2268 C CA . ILE A 1 288 ? 11.072 1.809 -17.789 1.00 94.00 288 ILE A CA 1
ATOM 2269 C C . ILE A 1 288 ? 11.708 0.619 -18.513 1.00 94.00 288 ILE A C 1
ATOM 2271 O O . ILE A 1 288 ? 12.918 0.610 -18.683 1.00 94.00 288 ILE A O 1
ATOM 2275 N N . GLU A 1 289 ? 10.891 -0.316 -18.995 1.00 91.12 289 GLU A N 1
ATOM 2276 C CA . GLU A 1 289 ? 11.317 -1.545 -19.678 1.00 91.12 289 GLU A CA 1
ATOM 2277 C C . GLU A 1 289 ? 12.092 -1.267 -20.972 1.00 91.12 289 GLU A C 1
ATOM 2279 O O . GLU A 1 289 ? 13.067 -1.936 -21.280 1.00 91.12 289 GLU A O 1
ATOM 2284 N N . PHE A 1 290 ? 11.672 -0.268 -21.752 1.00 90.19 290 PHE A N 1
ATOM 2285 C CA . PHE A 1 290 ? 12.284 0.013 -23.053 1.00 90.19 290 PHE A CA 1
ATOM 2286 C C . PHE A 1 290 ? 13.342 1.124 -23.013 1.00 90.19 290 PHE A C 1
ATOM 2288 O O . PHE A 1 290 ? 13.687 1.637 -24.081 1.00 90.19 290 PHE A O 1
ATOM 2295 N N . THR A 1 291 ? 13.803 1.566 -21.839 1.00 90.81 291 THR A N 1
ATOM 2296 C CA . THR A 1 291 ? 14.858 2.588 -21.739 1.00 90.81 291 THR A CA 1
ATOM 2297 C C . THR A 1 291 ? 16.207 1.962 -21.430 1.00 90.81 291 THR A C 1
ATOM 2299 O O . THR A 1 291 ? 16.430 1.457 -20.334 1.00 90.81 291 THR A O 1
ATOM 2302 N N . ASP A 1 292 ? 17.135 2.138 -22.363 1.00 87.44 292 ASP A N 1
ATOM 2303 C CA . ASP A 1 292 ? 18.526 1.741 -22.221 1.00 87.44 292 ASP A CA 1
ATOM 2304 C C . ASP A 1 292 ? 19.373 2.944 -21.805 1.00 87.44 292 ASP A C 1
ATOM 2306 O O . ASP A 1 292 ? 19.210 4.062 -22.314 1.00 87.44 292 ASP A O 1
ATOM 2310 N N . PHE A 1 293 ? 20.329 2.700 -20.916 1.00 85.38 293 PHE A N 1
ATOM 2311 C CA . PHE A 1 293 ? 21.321 3.687 -20.505 1.00 85.38 293 PHE A CA 1
ATOM 2312 C C . PHE A 1 293 ? 22.709 3.217 -20.923 1.00 85.38 293 PHE A C 1
ATOM 2314 O O . PHE A 1 293 ? 23.084 2.062 -20.740 1.00 85.38 293 PHE A O 1
ATOM 2321 N N . GLN A 1 294 ? 23.492 4.129 -21.484 1.00 82.06 294 GLN A N 1
ATOM 2322 C CA . GLN A 1 294 ? 24.851 3.859 -21.918 1.00 82.06 294 GLN A CA 1
ATOM 2323 C C . GLN A 1 294 ? 25.776 4.925 -21.353 1.00 82.06 294 GLN A C 1
ATOM 2325 O O . GLN A 1 294 ? 25.641 6.109 -21.665 1.00 82.06 294 GLN A O 1
ATOM 2330 N N . LEU A 1 295 ? 26.716 4.508 -20.512 1.00 81.00 295 LEU A N 1
ATOM 2331 C CA . LEU A 1 295 ? 27.694 5.406 -19.917 1.00 81.00 295 LEU A CA 1
ATOM 2332 C C . LEU A 1 295 ? 29.028 5.286 -20.658 1.00 81.00 295 LEU A C 1
ATOM 2334 O O . LEU A 1 295 ? 29.586 4.198 -20.800 1.00 81.00 295 LEU A O 1
ATOM 2338 N N . HIS A 1 296 ? 29.551 6.431 -21.084 1.00 79.75 296 HIS A N 1
ATOM 2339 C CA . HIS A 1 296 ? 30.826 6.578 -21.774 1.00 79.75 296 HIS A CA 1
ATOM 2340 C C . HIS A 1 296 ? 31.781 7.398 -20.907 1.00 79.75 296 HIS A C 1
ATOM 2342 O O . HIS A 1 296 ? 31.589 8.604 -20.733 1.00 79.75 296 HIS A O 1
ATOM 2348 N N . GLU A 1 297 ? 32.821 6.774 -20.359 1.00 74.75 297 GLU A N 1
ATOM 2349 C CA . GLU A 1 297 ? 33.856 7.498 -19.614 1.00 74.75 297 GLU A CA 1
ATOM 2350 C C . GLU A 1 297 ? 34.803 8.224 -20.580 1.00 74.75 297 GLU A C 1
ATOM 2352 O O . GLU A 1 297 ? 35.477 7.596 -21.393 1.00 74.75 297 GLU A O 1
ATOM 2357 N N . LEU A 1 298 ? 34.890 9.557 -20.485 1.00 71.25 298 LEU A N 1
ATOM 2358 C CA . LEU A 1 298 ? 35.708 10.361 -21.406 1.00 71.25 298 LEU A CA 1
ATOM 2359 C C . LEU A 1 298 ? 37.187 10.413 -21.015 1.00 71.25 298 LEU A C 1
ATOM 2361 O O . LEU A 1 298 ? 38.039 10.699 -21.850 1.00 71.25 298 LEU A O 1
ATOM 2365 N N . THR A 1 299 ? 37.492 10.186 -19.738 1.00 61.56 299 THR A N 1
ATOM 2366 C CA . THR A 1 299 ? 38.854 10.267 -19.181 1.00 61.56 299 THR A CA 1
ATOM 2367 C C . THR A 1 299 ? 39.323 8.955 -18.549 1.00 61.56 299 THR A C 1
ATOM 2369 O O . THR A 1 299 ? 40.331 8.943 -17.845 1.00 61.56 299 THR A O 1
ATOM 2372 N N . GLY A 1 300 ? 38.609 7.850 -18.786 1.00 52.19 300 GLY A N 1
ATOM 2373 C CA . GLY A 1 300 ? 38.963 6.539 -18.251 1.00 52.19 300 GLY A CA 1
ATOM 2374 C C . GLY A 1 300 ? 40.264 6.020 -18.866 1.00 52.19 300 GLY A C 1
ATOM 2375 O O . GLY A 1 300 ? 40.286 5.609 -20.021 1.00 52.19 300 GLY A O 1
ATOM 2376 N N . ARG A 1 301 ? 41.353 6.020 -18.088 1.00 47.19 301 ARG A N 1
ATOM 2377 C CA . ARG A 1 301 ? 42.529 5.178 -18.346 1.00 47.19 301 ARG A CA 1
ATOM 2378 C C . ARG A 1 301 ? 42.283 3.829 -17.688 1.00 47.19 301 ARG A C 1
ATOM 2380 O O . ARG A 1 301 ? 42.631 3.641 -16.526 1.00 47.19 301 ARG A O 1
ATOM 2387 N N . TRP A 1 302 ? 41.675 2.909 -18.424 1.00 47.12 302 TRP A N 1
ATOM 2388 C CA . TRP A 1 302 ? 41.659 1.500 -18.051 1.00 47.12 302 TRP A CA 1
ATOM 2389 C C . TRP A 1 302 ? 42.585 0.728 -18.988 1.00 47.12 302 TRP A C 1
ATOM 2391 O O . TRP A 1 302 ? 42.393 0.708 -20.201 1.00 47.12 302 TRP A O 1
ATOM 2401 N N . LEU A 1 303 ? 43.606 0.104 -18.400 1.00 39.12 303 LEU A N 1
ATOM 2402 C CA . LEU 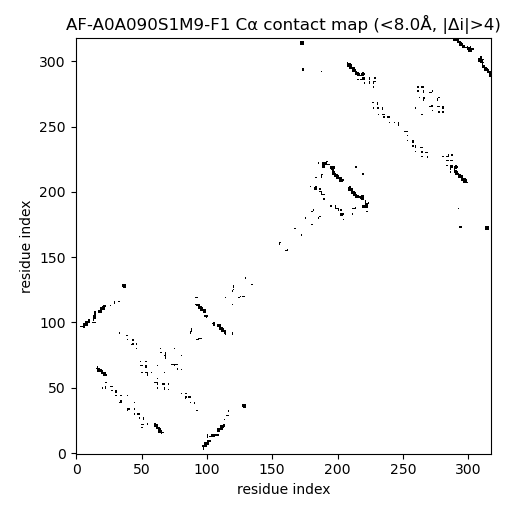A 1 303 ? 44.443 -0.896 -19.052 1.00 39.12 303 LEU A CA 1
ATOM 2403 C C . LEU A 1 303 ? 43.636 -2.196 -19.099 1.00 39.12 303 LEU A C 1
ATOM 2405 O O . LEU A 1 303 ? 43.550 -2.903 -18.098 1.00 39.12 303 LEU A O 1
ATOM 2409 N N . SER A 1 304 ? 43.021 -2.511 -20.239 1.00 45.41 304 SER A N 1
ATOM 2410 C CA . SER A 1 304 ? 42.754 -3.923 -20.530 1.00 45.41 304 SER A CA 1
ATOM 2411 C C . SER A 1 304 ? 44.083 -4.557 -20.943 1.00 45.41 304 SER A C 1
ATOM 2413 O O . SER A 1 304 ? 44.902 -3.883 -21.570 1.00 45.41 304 SER A O 1
ATOM 2415 N N . GLU A 1 305 ? 44.315 -5.825 -20.599 1.00 45.81 305 GLU A N 1
ATOM 2416 C CA . GLU A 1 305 ? 45.598 -6.524 -20.810 1.00 45.81 305 GLU A CA 1
ATOM 2417 C C . GLU A 1 305 ? 46.130 -6.419 -22.258 1.00 45.81 305 GLU A C 1
ATOM 2419 O O . GLU A 1 305 ? 47.337 -6.458 -22.474 1.00 45.81 305 GLU A O 1
ATOM 2424 N N . ASN A 1 306 ? 45.239 -6.181 -23.234 1.00 50.88 306 ASN A N 1
ATOM 2425 C CA . ASN A 1 306 ? 45.560 -6.037 -24.657 1.00 50.88 306 ASN A CA 1
ATOM 2426 C C . ASN A 1 306 ? 45.316 -4.636 -25.262 1.00 50.88 306 ASN A C 1
ATOM 2428 O O . ASN A 1 306 ? 45.598 -4.443 -26.444 1.00 50.88 306 ASN A O 1
ATOM 2432 N N . MET A 1 307 ? 44.812 -3.649 -24.509 1.00 47.69 307 MET A N 1
ATOM 2433 C CA . MET A 1 307 ? 44.630 -2.269 -24.994 1.00 47.69 307 MET A CA 1
ATOM 2434 C C . MET A 1 307 ? 44.897 -1.247 -23.876 1.00 47.69 307 MET A C 1
ATOM 2436 O O . MET A 1 307 ? 44.043 -1.068 -23.002 1.00 47.69 307 MET A O 1
ATOM 2440 N N . PRO A 1 308 ? 46.054 -0.554 -23.907 1.00 44.41 308 PRO A N 1
ATOM 2441 C CA . PRO A 1 308 ? 46.477 0.366 -22.849 1.00 44.41 308 PRO A CA 1
ATOM 2442 C C . PRO A 1 308 ? 45.797 1.749 -22.875 1.00 44.41 308 PRO A C 1
ATOM 2444 O O . PRO A 1 308 ? 45.913 2.490 -21.902 1.00 44.41 308 PRO A O 1
ATOM 2447 N N . GLU A 1 309 ? 45.062 2.092 -23.940 1.00 42.97 309 GLU A N 1
ATOM 2448 C CA . GLU A 1 309 ? 44.299 3.347 -24.068 1.00 42.97 309 GLU A CA 1
ATOM 2449 C C . GLU A 1 309 ? 42.897 3.095 -24.658 1.00 42.97 309 GLU A C 1
ATOM 2451 O O . GLU A 1 309 ? 42.564 3.573 -25.741 1.00 42.97 309 GLU A O 1
ATOM 2456 N N . ALA A 1 310 ? 42.067 2.301 -23.975 1.00 41.78 310 ALA A N 1
ATOM 2457 C CA . ALA A 1 310 ? 40.688 2.046 -24.402 1.00 41.78 310 ALA A CA 1
ATOM 2458 C C . ALA A 1 310 ? 39.674 2.878 -23.597 1.00 41.78 310 ALA A C 1
ATOM 2460 O O . ALA A 1 310 ? 39.721 2.921 -22.368 1.00 41.78 310 ALA A O 1
ATOM 2461 N N . SER A 1 311 ? 38.716 3.499 -24.290 1.00 42.41 311 SER A N 1
ATOM 2462 C CA . SER A 1 311 ? 37.525 4.094 -23.672 1.00 42.41 311 SER A CA 1
ATOM 2463 C C . SER A 1 311 ? 36.495 2.999 -23.387 1.00 42.41 311 SER A C 1
ATOM 2465 O O . SER A 1 311 ? 36.103 2.267 -24.297 1.00 42.41 311 SER A O 1
ATOM 2467 N N . LYS A 1 312 ? 36.044 2.877 -22.132 1.00 49.31 312 LYS A N 1
ATOM 2468 C CA . LYS A 1 312 ? 35.027 1.891 -21.747 1.00 49.31 312 LYS A CA 1
ATOM 2469 C C . LYS A 1 312 ? 33.639 2.394 -22.149 1.00 49.31 312 LYS A C 1
ATOM 2471 O O . LYS A 1 312 ? 33.219 3.474 -21.736 1.00 49.31 312 LYS A O 1
ATOM 2476 N N . VAL A 1 313 ? 32.939 1.588 -22.940 1.00 43.94 313 VAL A N 1
ATOM 2477 C CA . VAL A 1 313 ? 31.544 1.798 -23.332 1.00 43.94 313 VAL A CA 1
ATOM 2478 C C . VAL A 1 313 ? 30.727 0.670 -22.711 1.00 43.94 313 VAL A C 1
ATOM 2480 O O . VAL A 1 313 ? 30.970 -0.490 -23.032 1.00 43.94 313 VAL A O 1
ATOM 2483 N N . ILE A 1 314 ? 29.793 0.993 -21.813 1.00 49.00 314 ILE A N 1
ATOM 2484 C CA . ILE A 1 314 ? 28.949 -0.003 -21.126 1.00 49.00 314 ILE A CA 1
ATOM 2485 C C . ILE A 1 314 ? 27.488 0.264 -21.482 1.00 49.00 314 ILE A C 1
ATOM 2487 O O . ILE A 1 314 ? 27.038 1.402 -21.352 1.00 49.00 314 ILE A O 1
ATOM 2491 N N . VAL A 1 315 ? 26.768 -0.767 -21.933 1.00 39.53 315 VAL A N 1
ATOM 2492 C CA . VAL A 1 315 ? 25.362 -0.703 -22.371 1.00 39.53 315 VAL A CA 1
ATOM 2493 C C . VAL A 1 315 ? 24.492 -1.472 -21.377 1.00 39.53 315 VAL A C 1
ATOM 2495 O O . VAL A 1 315 ? 24.691 -2.671 -21.218 1.00 39.53 315 VAL A O 1
ATOM 2498 N N . SER A 1 316 ? 23.512 -0.820 -20.747 1.00 42.69 316 SER A N 1
ATOM 2499 C CA . SER A 1 316 ? 22.534 -1.482 -19.871 1.00 42.69 316 SER A CA 1
ATOM 2500 C C . SER A 1 316 ? 21.107 -1.357 -20.403 1.00 42.69 316 SER A C 1
ATOM 2502 O O . SER A 1 316 ? 20.686 -0.242 -20.718 1.00 42.69 316 SER A O 1
ATOM 2504 N N . ASP A 1 317 ? 20.383 -2.478 -20.385 1.00 37.44 317 ASP A N 1
ATOM 2505 C CA . ASP A 1 317 ? 18.937 -2.592 -20.614 1.00 37.44 317 ASP A CA 1
ATOM 2506 C C . ASP A 1 317 ? 18.304 -2.957 -19.245 1.00 37.44 317 ASP A C 1
ATOM 2508 O O . ASP A 1 317 ? 18.886 -3.781 -18.529 1.00 37.44 317 ASP A O 1
ATOM 2512 N N . PHE A 1 318 ? 17.191 -2.323 -18.844 1.00 40.94 318 PHE A N 1
ATOM 2513 C CA . PHE A 1 318 ? 16.528 -2.529 -17.536 1.00 40.94 318 PHE A CA 1
ATOM 2514 C C . PHE A 1 318 ? 1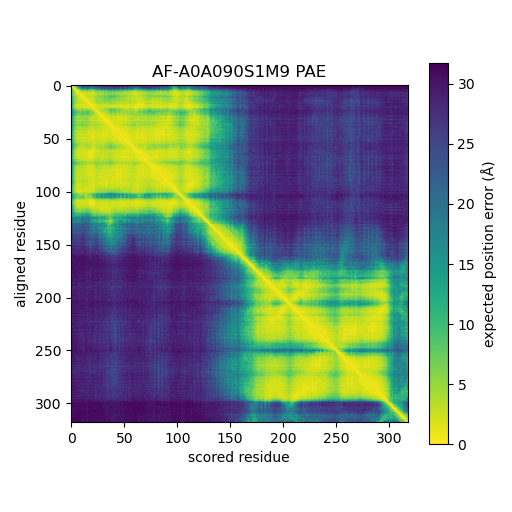5.457 -3.627 -17.546 1.00 40.94 318 PHE A C 1
ATOM 2516 O O . PHE A 1 318 ? 14.720 -3.745 -18.548 1.00 40.94 318 PHE A O 1
#